Protein AF-A0A2Z6MAZ7-F1 (afdb_monomer_lite)

Organism: Trifolium subterraneum (NCBI:txid3900)

Secondary structure (DSSP, 8-state):
-HHHHHHHHHHHTT-S-HHHHHTSTTHHHHHHT--THHHHHHHHHHHHHHTTSS-B--HHHHHHHHHHHHHHHHHHHT---TTHHHHHHHHHHHHHHHB--TT-HHHHHHHHHHHHHHSTT-HHHHHHHHHHHHHHHHHHHHSSS--HHHHHHHHHHHHHHGGGS-STHHHHHHHHHHHHHHTTS-THHHHHHHHHH--

Foldseek 3Di:
DVVLLVVLLVVLVPDQALVVQVPPPCNVVSLVPDDD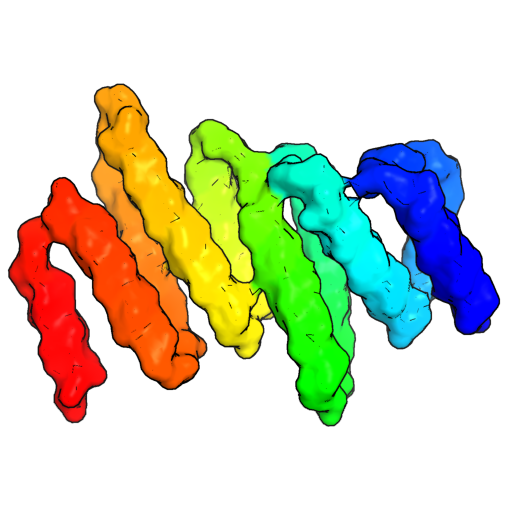PSNLSSLLSSLVSHLPNAADADPVSLVVNVVSLLVNLVSVVVPPDPPSVVSSLVSVLSSLLRYDNDPPLVVNLVVLVVCCVRVVVRLSNLLSSLVSLLVSLLVQCVDPDRDVVSNVVSLVSNVVSLVSHDDDVSVVSLVSSLVSCVVPDPNVVSVVVVVVVVD

pLDDT: mean 83.67, std 14.26, range [38.56, 98.19]

Radius of gyration: 19.22 Å; chains: 1; bounding box: 47×25×59 Å

InterPro domains:
  IPR029705 VPS35 endosomal protein sorting factor-like [PTHR13673] (1-179)

Sequence (199 aa):
MSSLQSLLVKLLSHFERLEDVFCLNHFPEILDVMHGKSQDVVFLHILNMATRSGPIRDTTSIQLLSEISQTLHDNMEFMNVKDDDSQVAHSVSRFVHMVDYGTEMERHLAFLVDCRATFGRFNELKETLVRSSNTLAIQSLKCAKKDLSFFKSCVTFSEVTIPSISGQRQFDLFLETAEESAVCIPLTELMLKVEQKTQ

Structure (mmCIF, N/CA/C/O backbone):
data_AF-A0A2Z6MAZ7-F1
#
_entry.id   AF-A0A2Z6MAZ7-F1
#
loop_
_atom_site.group_PDB
_atom_site.id
_atom_site.type_symbol
_atom_site.label_atom_id
_atom_site.label_alt_id
_atom_site.label_comp_id
_atom_site.label_asym_id
_atom_site.label_entity_id
_atom_site.label_seq_id
_atom_site.pdbx_PDB_ins_code
_atom_site.Cartn_x
_atom_site.Cartn_y
_atom_site.Cartn_z
_atom_site.occupancy
_atom_site.B_iso_or_equiv
_atom_site.auth_seq_id
_atom_site.auth_comp_id
_atom_site.auth_asym_id
_atom_site.auth_atom_id
_atom_site.pdbx_PDB_model_num
ATOM 1 N N . MET A 1 1 ? 20.114 -0.455 -22.572 1.00 58.50 1 MET A N 1
ATOM 2 C CA . MET A 1 1 ? 19.073 -0.401 -21.520 1.00 58.50 1 MET A CA 1
ATOM 3 C C . MET A 1 1 ? 19.007 0.946 -20.802 1.00 58.50 1 MET A C 1
ATOM 5 O O . MET A 1 1 ? 17.902 1.405 -20.558 1.00 58.50 1 MET A O 1
ATOM 9 N N . SER A 1 2 ? 20.128 1.633 -20.536 1.00 70.69 2 SER A N 1
ATOM 10 C CA . SER A 1 2 ? 20.120 2.984 -19.935 1.00 70.69 2 SER A CA 1
ATOM 11 C C . SER A 1 2 ? 19.320 4.023 -20.737 1.00 70.69 2 SER A C 1
ATOM 13 O O . SER A 1 2 ? 18.626 4.840 -20.147 1.00 70.69 2 SER A O 1
ATOM 15 N N . SER A 1 3 ? 19.334 3.958 -22.073 1.00 84.06 3 SER A N 1
ATOM 16 C CA . SER A 1 3 ? 18.557 4.864 -22.933 1.00 84.06 3 SER A CA 1
ATOM 17 C C . SER A 1 3 ? 17.036 4.703 -22.795 1.00 84.06 3 SER A C 1
ATOM 19 O O . SER A 1 3 ? 16.330 5.707 -22.766 1.00 84.06 3 SER A O 1
ATOM 21 N N . LEU A 1 4 ? 16.532 3.467 -22.674 1.00 88.62 4 LEU A N 1
ATOM 22 C CA . LEU A 1 4 ? 15.101 3.190 -22.489 1.00 88.62 4 LEU A CA 1
ATOM 23 C C . LEU A 1 4 ? 14.631 3.621 -21.097 1.00 88.62 4 LEU A C 1
ATOM 25 O O . LEU A 1 4 ? 13.618 4.300 -20.974 1.00 88.62 4 LEU A O 1
ATOM 29 N N . GLN A 1 5 ? 15.416 3.303 -20.065 1.00 92.44 5 GLN A N 1
ATOM 30 C CA . GLN A 1 5 ? 15.172 3.777 -18.704 1.00 92.44 5 GLN A CA 1
ATOM 31 C C . GLN A 1 5 ? 15.071 5.308 -18.661 1.00 92.44 5 GLN A C 1
ATOM 33 O O . GLN A 1 5 ? 14.095 5.843 -18.146 1.00 92.44 5 GLN A O 1
ATOM 38 N N . SER A 1 6 ? 16.047 6.027 -19.229 1.00 93.00 6 SER A N 1
ATOM 39 C CA . SER A 1 6 ? 16.020 7.494 -19.258 1.00 93.00 6 SER A CA 1
ATOM 40 C C . SER A 1 6 ? 14.821 8.046 -20.030 1.00 93.00 6 SER A C 1
ATOM 42 O O . SER A 1 6 ? 14.253 9.056 -19.617 1.00 93.00 6 SER A O 1
ATOM 44 N N . LEU A 1 7 ? 14.419 7.392 -21.126 1.00 92.19 7 LEU A N 1
ATOM 45 C CA . LEU A 1 7 ? 13.229 7.772 -21.886 1.00 92.19 7 LEU A CA 1
ATOM 46 C C . LEU A 1 7 ? 11.961 7.640 -21.034 1.00 92.19 7 LEU A C 1
ATOM 48 O O . LEU A 1 7 ? 11.176 8.581 -20.984 1.00 92.19 7 LEU A O 1
ATOM 52 N N . LEU A 1 8 ? 11.782 6.511 -20.347 1.00 92.12 8 LEU A N 1
ATOM 53 C CA . LEU A 1 8 ? 10.602 6.251 -19.519 1.00 92.12 8 LEU A CA 1
ATOM 54 C C . LEU A 1 8 ? 10.550 7.149 -18.291 1.00 92.12 8 LEU A C 1
ATOM 56 O O . LEU A 1 8 ? 9.504 7.710 -17.994 1.00 92.12 8 LEU A O 1
ATOM 60 N N . VAL A 1 9 ? 11.681 7.361 -17.619 1.00 92.88 9 VAL A N 1
ATOM 61 C CA . VAL A 1 9 ? 11.766 8.317 -16.507 1.00 92.88 9 VAL A CA 1
ATOM 62 C C . VAL A 1 9 ? 11.365 9.719 -16.970 1.00 92.88 9 VAL A C 1
ATOM 64 O O . VAL A 1 9 ? 10.588 10.398 -16.299 1.00 92.88 9 VAL A O 1
ATOM 67 N N . LYS A 1 10 ? 11.842 10.146 -18.145 1.00 93.31 10 LYS A N 1
ATOM 68 C CA . LYS A 1 10 ? 11.460 11.438 -18.717 1.00 93.31 10 LYS A CA 1
ATOM 69 C C . LYS A 1 10 ? 9.979 11.476 -19.088 1.00 93.31 10 LYS A C 1
ATOM 71 O O . LYS A 1 10 ? 9.319 12.465 -18.789 1.00 93.31 10 LYS A O 1
ATOM 76 N N . LEU A 1 11 ? 9.450 10.411 -19.685 1.00 91.50 11 LEU A N 1
ATOM 77 C CA . LEU A 1 11 ? 8.029 10.282 -19.999 1.00 91.50 11 LEU A CA 1
ATOM 78 C C . LEU A 1 11 ? 7.177 10.441 -18.733 1.00 91.50 11 LEU A C 1
ATOM 80 O O . LEU A 1 11 ? 6.332 11.325 -18.697 1.00 91.50 11 LEU A O 1
ATOM 84 N N . LEU A 1 12 ? 7.466 9.672 -17.678 1.00 91.69 12 LEU A N 1
ATOM 85 C CA . LEU A 1 12 ? 6.772 9.739 -16.386 1.00 91.69 12 LEU A CA 1
ATOM 86 C C . LEU A 1 12 ? 6.817 11.144 -15.773 1.00 91.69 12 LEU A C 1
ATOM 88 O O . LEU A 1 12 ? 5.833 11.592 -15.200 1.00 91.69 12 LEU A O 1
ATOM 92 N N . SER A 1 13 ? 7.926 11.874 -15.939 1.00 90.62 13 SER A N 1
ATOM 93 C CA . SER A 1 13 ? 8.051 13.249 -15.430 1.00 90.62 13 SER A CA 1
ATOM 94 C C . SER A 1 13 ? 7.138 14.274 -16.118 1.00 90.62 13 SER A C 1
ATOM 96 O O . SER A 1 13 ? 6.980 15.378 -15.603 1.00 90.62 13 SER A O 1
ATOM 98 N N . HIS A 1 14 ? 6.550 13.928 -17.268 1.00 90.62 14 HIS A N 1
ATOM 99 C CA . HIS A 1 14 ? 5.624 14.786 -18.010 1.00 90.62 14 HIS A CA 1
ATOM 100 C C . HIS A 1 14 ? 4.149 14.540 -17.678 1.00 90.62 14 HIS A C 1
ATOM 102 O O . HIS A 1 14 ? 3.309 15.332 -18.102 1.00 90.62 14 HIS A O 1
ATOM 108 N N . PHE A 1 15 ? 3.830 13.479 -16.936 1.00 89.75 15 PHE A N 1
ATOM 109 C CA . PHE A 1 15 ? 2.469 13.189 -16.501 1.00 89.75 15 PHE A CA 1
ATOM 110 C C . PHE A 1 15 ? 2.290 13.557 -15.029 1.00 89.75 15 PHE A C 1
ATOM 112 O O . PHE A 1 15 ? 3.203 13.412 -14.216 1.00 89.75 15 PHE A O 1
ATOM 119 N N . GLU A 1 16 ? 1.092 14.017 -14.677 1.00 85.88 16 GLU A N 1
ATOM 120 C CA . GLU A 1 16 ? 0.722 14.272 -13.280 1.00 85.88 16 GLU A CA 1
ATOM 121 C C . GLU A 1 16 ? 0.079 13.044 -12.639 1.00 85.88 16 GLU A C 1
ATOM 123 O O . GLU A 1 16 ? 0.253 12.784 -11.447 1.00 85.88 16 GLU A O 1
ATOM 128 N N . ARG A 1 17 ? -0.675 12.277 -13.428 1.00 84.56 17 ARG A N 1
ATOM 129 C CA . ARG A 1 17 ? -1.474 11.159 -12.945 1.00 84.56 17 ARG A CA 1
ATOM 130 C C . ARG A 1 17 ? -1.016 9.852 -13.548 1.00 84.56 17 ARG A C 1
ATOM 132 O O . ARG A 1 17 ? -0.741 9.755 -14.741 1.00 84.56 17 ARG A O 1
ATOM 139 N N . LEU A 1 18 ? -0.947 8.839 -12.694 1.00 85.50 18 LEU A N 1
ATOM 140 C CA . LEU A 1 18 ? -0.517 7.511 -13.096 1.00 85.50 18 LEU A CA 1
ATOM 141 C C . LEU A 1 18 ? -1.480 6.899 -14.129 1.00 85.50 18 LEU A C 1
ATOM 143 O O . LEU A 1 18 ? -1.036 6.208 -15.041 1.00 85.50 18 LEU A O 1
ATOM 147 N N . GLU A 1 19 ? -2.779 7.197 -14.030 1.00 85.69 19 GLU A N 1
ATOM 148 C CA . GLU A 1 19 ? -3.778 6.662 -14.960 1.00 85.69 19 GLU A CA 1
ATOM 149 C C . GLU A 1 19 ? -3.527 7.126 -16.405 1.00 85.69 19 GLU A C 1
ATOM 151 O O . GLU A 1 19 ? -3.652 6.329 -17.333 1.00 85.69 19 GLU A O 1
ATOM 156 N N . ASP A 1 20 ? -3.078 8.372 -16.596 1.00 88.25 20 ASP A N 1
ATOM 157 C CA . ASP A 1 20 ? -2.786 8.933 -17.922 1.00 88.25 20 ASP A CA 1
ATOM 158 C C . ASP A 1 20 ? -1.621 8.205 -18.611 1.00 88.25 20 ASP A C 1
ATOM 160 O O . ASP A 1 20 ? -1.610 8.040 -19.832 1.00 88.25 20 ASP A O 1
ATOM 164 N N . VAL A 1 21 ? -0.647 7.738 -17.825 1.00 87.94 21 VAL A N 1
ATOM 165 C CA . VAL A 1 21 ? 0.497 6.964 -18.325 1.00 87.94 21 VAL A CA 1
ATOM 166 C C . VAL A 1 21 ? 0.041 5.586 -18.794 1.00 87.94 21 VAL A C 1
ATOM 168 O O . VAL A 1 21 ? 0.475 5.125 -19.848 1.00 87.94 21 VAL A O 1
ATOM 171 N N . PHE A 1 22 ? -0.857 4.932 -18.055 1.00 81.56 22 PHE A N 1
ATOM 172 C CA . PHE A 1 22 ? -1.370 3.615 -18.441 1.00 81.56 22 PHE A CA 1
ATOM 173 C C . PHE A 1 22 ? -2.323 3.651 -19.632 1.00 81.56 22 PHE A C 1
ATOM 175 O O . PHE A 1 22 ? -2.483 2.638 -20.307 1.00 81.56 22 PHE A O 1
ATOM 182 N N . CYS A 1 23 ? -2.901 4.808 -19.953 1.00 86.56 23 CYS A N 1
ATOM 183 C CA . CYS A 1 23 ? -3.636 4.990 -21.202 1.00 86.56 23 CYS A CA 1
ATOM 184 C C . CYS A 1 23 ? -2.734 4.999 -22.451 1.00 86.56 23 CYS A C 1
ATOM 186 O O . CYS A 1 23 ? -3.246 4.998 -23.572 1.00 86.56 23 CYS A O 1
ATOM 188 N N . LEU A 1 24 ? -1.405 5.013 -22.302 1.00 87.81 24 LEU A N 1
ATOM 189 C CA . LEU A 1 24 ? -0.487 4.910 -23.432 1.00 87.81 24 LEU A CA 1
ATOM 190 C C . LEU A 1 24 ? -0.439 3.467 -23.953 1.00 87.81 2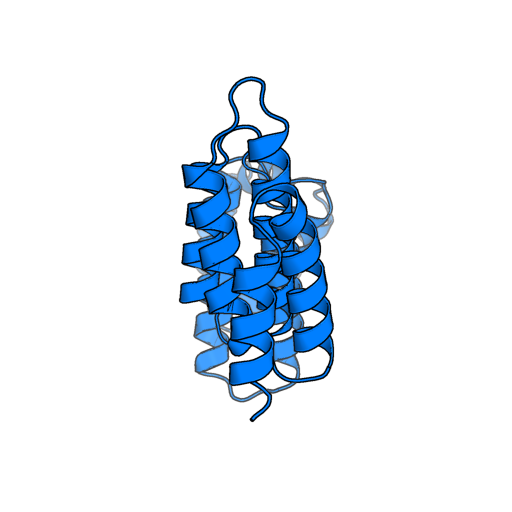4 LEU A C 1
ATOM 192 O O . LEU A 1 24 ? 0.031 2.568 -23.263 1.00 87.81 24 LEU A O 1
ATOM 196 N N . ASN A 1 25 ? -0.830 3.284 -25.218 1.00 86.00 25 ASN A N 1
ATOM 197 C CA . ASN A 1 25 ? -1.013 1.987 -25.896 1.00 86.00 25 ASN A CA 1
ATOM 198 C C . ASN A 1 25 ? 0.133 0.967 -25.788 1.00 86.00 25 ASN A C 1
ATOM 200 O O . ASN A 1 25 ? -0.091 -0.193 -26.100 1.00 86.00 25 ASN A O 1
ATOM 204 N N . HIS A 1 26 ? 1.357 1.403 -25.490 1.00 87.88 26 HIS A N 1
ATOM 205 C CA . HIS A 1 26 ? 2.541 0.540 -25.459 1.00 87.88 26 HIS A CA 1
ATOM 206 C C . HIS A 1 26 ? 3.289 0.595 -24.125 1.00 87.88 26 HIS A C 1
ATOM 208 O O . HIS A 1 26 ? 4.364 0.014 -23.999 1.00 87.88 26 HIS A O 1
ATOM 214 N N . PHE A 1 27 ? 2.802 1.370 -23.150 1.00 88.06 27 PHE A N 1
ATOM 215 C CA . PHE A 1 27 ? 3.526 1.554 -21.895 1.00 88.06 27 PHE A CA 1
ATOM 216 C C . PHE A 1 27 ? 3.618 0.259 -21.073 1.00 88.06 27 PHE A C 1
ATOM 218 O O . PHE A 1 27 ? 4.734 -0.058 -20.658 1.00 88.06 27 PHE A O 1
ATOM 225 N N . PRO A 1 28 ? 2.531 -0.519 -20.881 1.00 85.19 28 PRO A N 1
ATOM 226 C CA . PRO A 1 28 ? 2.610 -1.804 -20.187 1.00 85.19 28 PRO A CA 1
ATOM 227 C C . PRO A 1 28 ? 3.577 -2.781 -20.867 1.00 85.19 28 PRO A C 1
ATOM 229 O O . PRO A 1 28 ? 4.457 -3.330 -20.215 1.00 85.19 28 PRO A O 1
ATOM 232 N N . GLU A 1 29 ? 3.513 -2.908 -22.193 1.00 88.69 29 GLU A N 1
ATOM 233 C CA . GLU A 1 29 ? 4.377 -3.816 -22.954 1.00 88.69 29 GLU A CA 1
ATOM 234 C C . GLU A 1 29 ? 5.850 -3.399 -22.881 1.00 88.69 29 GLU A C 1
ATOM 236 O O . GLU A 1 29 ? 6.748 -4.242 -22.850 1.00 88.69 29 GLU A O 1
ATOM 241 N N . ILE A 1 30 ? 6.121 -2.090 -22.849 1.00 87.81 30 ILE A N 1
ATOM 242 C CA . ILE A 1 30 ? 7.475 -1.573 -22.645 1.00 87.81 30 ILE A CA 1
ATOM 243 C C . ILE A 1 30 ? 7.954 -1.860 -21.217 1.00 87.81 30 ILE A C 1
ATOM 245 O O . ILE A 1 30 ? 9.134 -2.156 -21.026 1.00 87.81 30 ILE A O 1
ATOM 249 N N . LEU A 1 31 ? 7.072 -1.769 -20.221 1.00 87.56 31 LEU A N 1
ATOM 250 C CA . LEU A 1 31 ? 7.400 -2.066 -18.831 1.00 87.56 31 LEU A CA 1
ATOM 251 C C . LEU A 1 31 ? 7.744 -3.553 -18.644 1.00 87.56 31 LEU A C 1
ATOM 253 O O . LEU A 1 31 ? 8.726 -3.861 -17.969 1.00 87.56 31 LEU A O 1
ATOM 257 N N . ASP A 1 32 ? 7.012 -4.444 -19.317 1.00 86.94 32 ASP A N 1
ATOM 258 C CA . ASP A 1 32 ? 7.193 -5.901 -19.263 1.00 86.94 32 ASP A CA 1
ATOM 259 C C . ASP A 1 32 ? 8.536 -6.377 -19.837 1.00 86.94 32 ASP A C 1
ATOM 261 O O . ASP A 1 32 ? 9.079 -7.396 -19.409 1.00 86.94 32 ASP A O 1
ATOM 265 N N . VAL A 1 33 ? 9.111 -5.650 -20.803 1.00 89.94 33 VAL A N 1
ATOM 266 C CA . VAL A 1 33 ? 10.429 -6.000 -21.370 1.00 89.94 33 VAL A CA 1
ATOM 267 C C . VAL A 1 33 ? 11.604 -5.486 -20.530 1.00 89.94 33 VAL A C 1
ATOM 269 O O . VAL A 1 33 ? 12.759 -5.866 -20.772 1.00 89.94 33 VAL A O 1
ATOM 272 N N . MET A 1 34 ? 11.349 -4.615 -19.548 1.00 88.88 34 MET A N 1
ATOM 273 C CA . MET A 1 34 ? 12.384 -4.137 -18.635 1.00 88.88 34 MET A CA 1
ATOM 274 C C . MET A 1 34 ? 12.729 -5.191 -17.587 1.00 88.88 34 MET A C 1
ATOM 276 O O . MET A 1 34 ? 11.884 -5.948 -17.133 1.00 88.88 34 MET A O 1
ATOM 280 N N . HIS A 1 35 ? 13.995 -5.218 -17.177 1.00 89.00 35 HIS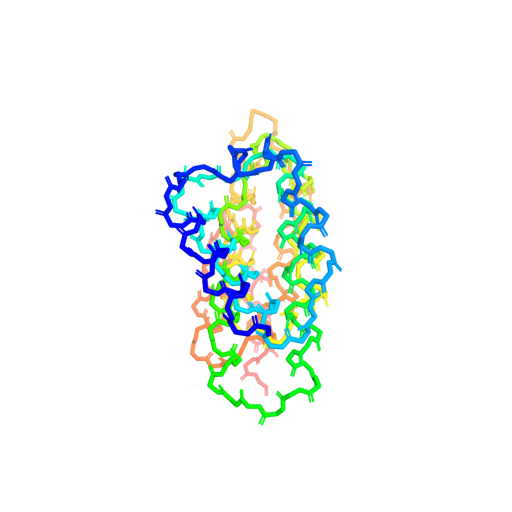 A N 1
ATOM 281 C CA . HIS A 1 35 ? 14.469 -6.117 -16.129 1.00 89.00 35 HIS A CA 1
ATOM 282 C C . HIS A 1 35 ? 15.662 -5.525 -15.372 1.00 89.00 35 HIS A C 1
ATOM 284 O O . HIS A 1 35 ? 16.364 -4.619 -15.854 1.00 89.00 35 HIS A O 1
ATOM 290 N N . GLY A 1 36 ? 15.895 -6.065 -14.174 1.00 88.38 36 GLY A N 1
ATOM 291 C CA . GLY A 1 36 ? 16.990 -5.692 -13.280 1.00 88.38 36 GLY A CA 1
ATOM 292 C C . GLY A 1 36 ? 16.966 -4.213 -12.890 1.00 88.38 36 GLY A C 1
ATOM 293 O O . GLY A 1 36 ? 15.930 -3.558 -12.936 1.00 88.38 36 GLY A O 1
ATOM 294 N N . LYS A 1 37 ? 18.146 -3.644 -12.607 1.00 87.19 37 LYS A N 1
ATOM 295 C CA . LYS A 1 37 ? 18.277 -2.273 -12.074 1.00 87.19 37 LYS A CA 1
ATOM 296 C C . LYS A 1 37 ? 17.562 -1.193 -12.889 1.00 87.19 37 LYS A C 1
ATOM 298 O O . LYS A 1 37 ? 17.126 -0.188 -12.341 1.00 87.19 37 LYS A O 1
ATOM 303 N N . SER A 1 38 ? 17.463 -1.368 -14.209 1.00 89.75 38 SER A N 1
ATOM 304 C CA . SER A 1 38 ? 16.773 -0.392 -15.058 1.00 89.75 38 SER A CA 1
ATOM 305 C C . SER A 1 38 ? 15.265 -0.356 -14.814 1.00 89.75 38 SER A C 1
ATOM 307 O O . SER A 1 38 ? 14.673 0.721 -14.856 1.00 89.75 38 SER A O 1
ATOM 309 N N . GLN A 1 39 ? 14.668 -1.514 -14.527 1.00 92.38 39 GLN A N 1
ATOM 310 C CA . GLN A 1 39 ? 13.267 -1.647 -14.149 1.00 92.38 39 GLN A CA 1
ATOM 311 C C . GLN A 1 39 ? 13.039 -1.066 -12.756 1.00 92.38 39 GLN A C 1
ATOM 313 O O . GLN A 1 39 ? 12.137 -0.251 -12.598 1.00 92.38 39 GLN A O 1
ATOM 318 N N . ASP A 1 40 ? 13.912 -1.384 -11.793 1.00 91.81 40 ASP A N 1
ATOM 319 C CA . ASP A 1 40 ? 13.807 -0.886 -10.414 1.00 91.81 40 ASP A CA 1
ATOM 320 C C . ASP A 1 40 ? 13.747 0.648 -10.365 1.00 91.81 40 ASP A C 1
ATOM 322 O O . ASP A 1 40 ? 12.913 1.235 -9.676 1.00 91.81 40 ASP A O 1
ATOM 326 N N . VAL A 1 41 ? 14.576 1.325 -11.170 1.00 91.88 41 VAL A N 1
ATOM 327 C CA . VAL A 1 41 ? 14.559 2.794 -11.257 1.00 91.88 41 VAL A CA 1
ATOM 328 C C . VAL A 1 41 ? 13.233 3.320 -11.814 1.00 91.88 41 VAL A C 1
ATOM 330 O O . VAL A 1 41 ? 12.728 4.333 -11.324 1.00 91.88 41 VAL A O 1
ATOM 333 N N . VAL A 1 42 ? 12.662 2.667 -12.829 1.00 93.94 42 VAL A N 1
ATOM 334 C CA . VAL A 1 42 ? 11.365 3.064 -13.404 1.00 93.94 42 VAL A CA 1
ATOM 335 C C . VAL A 1 42 ? 10.232 2.796 -12.413 1.00 93.94 42 VAL A C 1
ATOM 337 O O . VAL A 1 42 ? 9.394 3.668 -12.201 1.00 93.94 42 VAL A O 1
ATOM 340 N N . PHE A 1 43 ? 10.246 1.652 -11.735 1.00 94.88 43 PHE A N 1
ATOM 341 C CA . PHE A 1 43 ? 9.297 1.276 -10.686 1.00 94.88 43 PHE A CA 1
ATOM 342 C C . PHE A 1 43 ? 9.295 2.260 -9.515 1.00 94.88 43 PHE A C 1
ATOM 344 O O . PHE A 1 43 ? 8.236 2.724 -9.091 1.00 94.88 43 PHE A O 1
ATOM 351 N N . LEU A 1 44 ? 10.476 2.672 -9.054 1.00 93.69 44 LEU A N 1
ATOM 352 C CA . LEU A 1 44 ? 10.605 3.728 -8.052 1.00 93.69 44 LEU A CA 1
ATOM 353 C C . LEU A 1 44 ? 10.026 5.061 -8.541 1.00 93.69 44 LEU A C 1
ATOM 355 O O . LEU A 1 44 ? 9.393 5.774 -7.762 1.00 93.69 44 LEU A O 1
ATOM 359 N N . HIS A 1 45 ? 10.200 5.415 -9.818 1.00 93.44 45 HIS A N 1
ATOM 360 C CA . HIS A 1 45 ? 9.576 6.620 -10.376 1.00 93.44 45 HIS A CA 1
ATOM 361 C C . HIS A 1 45 ? 8.051 6.507 -10.430 1.00 93.44 45 HIS A C 1
ATOM 363 O O . HIS A 1 45 ? 7.378 7.479 -10.095 1.00 93.44 45 HIS A O 1
ATOM 369 N N . ILE A 1 46 ? 7.509 5.338 -10.779 1.00 94.50 46 ILE A N 1
ATOM 370 C CA . ILE A 1 46 ? 6.064 5.073 -10.782 1.00 94.50 46 ILE A CA 1
ATOM 371 C C . ILE A 1 46 ? 5.480 5.224 -9.367 1.00 94.50 46 ILE A C 1
ATOM 373 O O . ILE A 1 46 ? 4.518 5.970 -9.190 1.00 94.50 46 ILE A O 1
ATOM 377 N N . LEU A 1 47 ? 6.089 4.610 -8.343 1.00 94.06 47 LEU A N 1
ATOM 378 C CA . LEU A 1 47 ? 5.651 4.756 -6.943 1.00 94.06 47 LEU A CA 1
ATOM 379 C C . LEU A 1 47 ? 5.698 6.216 -6.472 1.00 94.06 47 LEU A C 1
ATOM 381 O O . LEU A 1 47 ? 4.753 6.727 -5.862 1.00 94.06 47 LEU A O 1
ATOM 385 N N . ASN A 1 48 ? 6.790 6.917 -6.780 1.00 92.00 48 ASN A N 1
ATOM 386 C CA . ASN A 1 48 ? 6.945 8.323 -6.418 1.00 92.00 48 ASN A CA 1
ATOM 387 C C . ASN A 1 48 ? 5.951 9.231 -7.145 1.00 92.00 48 ASN A C 1
ATOM 389 O O . ASN A 1 48 ? 5.519 10.230 -6.578 1.00 92.00 48 ASN A O 1
ATOM 393 N N . MET A 1 49 ? 5.592 8.911 -8.385 1.00 92.12 49 MET A N 1
ATOM 394 C CA . MET A 1 49 ? 4.571 9.626 -9.143 1.00 92.12 49 MET A CA 1
ATOM 395 C C . MET A 1 49 ? 3.182 9.395 -8.538 1.00 92.12 49 MET A C 1
ATOM 397 O O . MET A 1 49 ? 2.482 10.358 -8.232 1.00 92.12 49 MET A O 1
ATOM 401 N N . ALA A 1 50 ? 2.816 8.137 -8.284 1.00 91.75 50 ALA A N 1
ATOM 402 C CA . ALA A 1 50 ? 1.513 7.762 -7.735 1.00 91.75 50 ALA A CA 1
ATOM 403 C C . ALA A 1 50 ? 1.213 8.439 -6.389 1.00 91.75 50 ALA A C 1
ATOM 405 O O . ALA A 1 50 ? 0.087 8.835 -6.109 1.00 91.75 50 ALA A O 1
ATOM 406 N N . THR A 1 51 ? 2.244 8.618 -5.564 1.00 91.81 51 THR A N 1
ATOM 407 C CA . THR A 1 51 ? 2.132 9.179 -4.210 1.00 91.81 51 THR A CA 1
ATOM 408 C C . THR A 1 51 ? 2.245 10.709 -4.145 1.00 91.81 51 THR A C 1
ATOM 410 O O . THR A 1 51 ? 2.313 11.281 -3.050 1.00 91.81 51 THR A O 1
ATOM 413 N N . ARG A 1 52 ? 2.295 11.402 -5.292 1.00 88.06 52 ARG A N 1
ATOM 414 C CA . ARG A 1 52 ? 2.275 12.877 -5.371 1.00 88.06 52 ARG A CA 1
ATOM 415 C C . ARG A 1 52 ? 0.874 13.451 -5.551 1.00 88.06 52 ARG A C 1
ATOM 417 O O . ARG A 1 52 ? 0.647 14.585 -5.142 1.00 88.06 52 ARG A O 1
ATOM 424 N N . SER A 1 53 ? -0.050 12.680 -6.114 1.00 80.00 53 SER A N 1
ATOM 425 C CA . SER A 1 53 ? -1.313 13.202 -6.660 1.00 80.00 53 SER A CA 1
ATOM 426 C C . SER A 1 53 ? -2.514 13.041 -5.717 1.00 80.00 53 SER A C 1
ATOM 428 O O . SER A 1 53 ? -3.660 13.174 -6.137 1.00 80.00 53 SER A O 1
ATOM 430 N N . GLY A 1 54 ? -2.253 12.800 -4.428 1.00 86.38 54 GLY A N 1
ATOM 431 C CA . GLY A 1 54 ? -3.270 12.606 -3.391 1.00 86.38 54 GLY A CA 1
ATOM 432 C C . GLY A 1 54 ? -3.511 11.132 -3.039 1.00 86.38 54 GLY A C 1
ATOM 433 O O . GLY A 1 54 ? -2.727 10.272 -3.445 1.00 86.38 54 GLY A O 1
ATOM 434 N N . PRO A 1 55 ? -4.543 10.837 -2.225 1.00 92.06 55 PRO A N 1
ATOM 435 C CA . PRO A 1 55 ? -4.854 9.476 -1.798 1.00 92.06 55 PRO A CA 1
ATOM 436 C C . PRO A 1 55 ? -5.162 8.551 -2.977 1.00 92.06 55 PRO A C 1
ATOM 438 O O . PRO A 1 55 ? -5.887 8.921 -3.902 1.00 92.06 55 PRO A O 1
ATOM 441 N N . ILE A 1 56 ? -4.653 7.326 -2.911 1.00 93.62 56 ILE A N 1
ATOM 442 C CA . ILE A 1 56 ? -4.809 6.304 -3.942 1.00 93.62 56 ILE A CA 1
ATOM 443 C C . ILE A 1 56 ? -6.005 5.436 -3.557 1.00 93.62 56 ILE A C 1
ATOM 445 O O . ILE A 1 56 ? -5.952 4.681 -2.587 1.00 93.62 56 ILE A O 1
ATOM 449 N N . ARG A 1 57 ? -7.094 5.567 -4.318 1.00 92.88 57 ARG A N 1
ATOM 450 C CA . ARG A 1 57 ? -8.366 4.867 -4.056 1.00 92.88 57 ARG A CA 1
ATOM 451 C C . ARG A 1 57 ? -8.738 3.846 -5.125 1.00 92.88 57 ARG A C 1
ATOM 453 O O . ARG A 1 57 ? -9.554 2.959 -4.886 1.00 92.88 57 ARG A O 1
ATOM 460 N N . ASP A 1 58 ? -8.171 3.992 -6.318 1.00 89.88 58 ASP A N 1
ATOM 461 C CA . ASP A 1 58 ? -8.441 3.099 -7.435 1.00 89.88 58 ASP A CA 1
ATOM 462 C C . ASP A 1 58 ? -7.839 1.710 -7.171 1.00 89.88 58 ASP A C 1
ATOM 464 O O . ASP A 1 58 ? -6.644 1.570 -6.919 1.00 89.88 58 ASP A O 1
ATOM 468 N N . THR A 1 59 ? -8.678 0.672 -7.227 1.00 90.69 59 THR A N 1
ATOM 469 C CA . THR A 1 59 ? -8.267 -0.708 -6.919 1.00 90.69 59 THR A CA 1
ATOM 470 C C . THR A 1 59 ? -7.181 -1.206 -7.871 1.00 90.69 59 THR A C 1
ATOM 472 O O . THR A 1 59 ? -6.256 -1.881 -7.423 1.00 90.69 59 THR A O 1
ATOM 475 N N . THR A 1 60 ? -7.272 -0.862 -9.156 1.00 89.94 60 THR A N 1
ATOM 476 C CA . THR A 1 60 ? -6.306 -1.292 -10.177 1.00 89.94 60 THR A CA 1
ATOM 477 C C . THR A 1 60 ? -4.930 -0.701 -9.890 1.00 89.94 60 THR A C 1
ATOM 479 O O . THR A 1 60 ? -3.926 -1.409 -9.892 1.00 89.94 60 THR A O 1
ATOM 482 N N . SER A 1 61 ? -4.896 0.588 -9.554 1.00 91.56 61 SER A N 1
ATOM 483 C CA . SER A 1 61 ? -3.683 1.304 -9.169 1.00 91.56 61 SER A CA 1
ATOM 484 C C . SER A 1 61 ? -3.075 0.725 -7.894 1.00 91.56 61 SER A C 1
ATOM 486 O O . SER A 1 61 ? -1.871 0.495 -7.850 1.00 91.56 61 SER A O 1
ATOM 488 N N . ILE A 1 62 ? -3.886 0.437 -6.868 1.00 95.12 62 ILE A N 1
ATOM 489 C CA . ILE A 1 62 ? -3.398 -0.175 -5.621 1.00 95.12 62 ILE A CA 1
ATOM 490 C C . ILE A 1 62 ? -2.784 -1.551 -5.894 1.00 95.12 62 ILE A C 1
ATOM 492 O O . ILE A 1 62 ? -1.691 -1.833 -5.402 1.00 95.12 62 ILE A O 1
ATOM 496 N N . GLN A 1 63 ? -3.456 -2.396 -6.680 1.00 94.38 63 GLN A N 1
ATOM 497 C CA . GLN A 1 63 ? -2.952 -3.725 -7.024 1.00 94.38 63 GLN A CA 1
ATOM 498 C C . GLN A 1 63 ? -1.609 -3.638 -7.758 1.00 94.38 63 GLN A C 1
ATOM 500 O O . GLN A 1 63 ? -0.631 -4.237 -7.318 1.00 94.38 63 GLN A O 1
ATOM 505 N N . LEU A 1 64 ? -1.529 -2.825 -8.809 1.00 92.44 64 LEU A N 1
ATOM 506 C CA . LEU A 1 64 ? -0.305 -2.676 -9.587 1.00 92.44 64 LEU A CA 1
ATOM 507 C C . LEU A 1 64 ? 0.856 -2.112 -8.760 1.00 92.44 64 LEU A C 1
ATOM 509 O O . LEU A 1 64 ? 1.981 -2.596 -8.841 1.00 92.44 64 LEU A O 1
ATOM 513 N N . LEU A 1 65 ? 0.602 -1.095 -7.935 1.00 95.50 65 LEU A N 1
ATOM 514 C CA . LEU A 1 65 ? 1.632 -0.529 -7.062 1.00 95.50 65 LEU A CA 1
ATOM 515 C C . LEU A 1 65 ? 2.079 -1.527 -5.986 1.00 95.50 65 LEU A C 1
ATOM 517 O O . LEU A 1 65 ? 3.232 -1.468 -5.555 1.00 95.50 65 LEU A O 1
ATOM 521 N N . SER A 1 66 ? 1.210 -2.461 -5.592 1.00 96.50 66 SER A N 1
ATOM 522 C CA . SER A 1 66 ? 1.563 -3.560 -4.689 1.00 96.50 66 SER A CA 1
ATOM 523 C C . SER A 1 66 ? 2.476 -4.574 -5.385 1.00 96.50 66 SER A C 1
ATOM 525 O O . SER A 1 66 ? 3.510 -4.925 -4.823 1.00 96.50 66 SER A O 1
ATOM 527 N N . GLU A 1 67 ? 2.168 -4.964 -6.626 1.00 95.00 67 GLU A N 1
ATOM 528 C CA . GLU A 1 67 ? 3.009 -5.845 -7.458 1.00 95.00 67 GLU A CA 1
ATOM 529 C C . GLU A 1 67 ? 4.392 -5.221 -7.735 1.00 95.00 67 GLU A C 1
ATOM 531 O O . GLU A 1 67 ? 5.431 -5.874 -7.592 1.00 95.00 67 GLU A O 1
ATOM 536 N N . ILE A 1 68 ? 4.425 -3.920 -8.047 1.00 95.00 68 ILE A N 1
ATOM 537 C CA . ILE A 1 68 ? 5.663 -3.145 -8.210 1.00 95.00 68 ILE A CA 1
ATOM 538 C C . ILE A 1 68 ? 6.466 -3.120 -6.903 1.00 95.00 68 ILE A C 1
ATOM 540 O O . ILE A 1 68 ? 7.671 -3.379 -6.909 1.00 95.00 68 ILE A O 1
ATOM 544 N N . SER A 1 69 ? 5.810 -2.821 -5.777 1.00 95.88 69 SER A N 1
ATOM 545 C CA . SER A 1 69 ? 6.458 -2.766 -4.459 1.00 95.88 69 SER A CA 1
ATOM 546 C C . SER A 1 69 ? 7.031 -4.123 -4.055 1.00 95.88 69 SER A C 1
ATOM 548 O O . SER A 1 69 ? 8.133 -4.179 -3.513 1.00 95.88 69 SER A O 1
ATOM 550 N N . GLN A 1 70 ? 6.314 -5.211 -4.347 1.00 95.06 70 GLN A N 1
ATOM 551 C CA . GLN A 1 70 ? 6.781 -6.574 -4.115 1.00 95.06 70 GLN A CA 1
ATOM 552 C C . GLN A 1 70 ? 8.005 -6.895 -4.971 1.00 95.06 70 GLN A C 1
ATOM 554 O O . GLN A 1 70 ? 9.012 -7.343 -4.436 1.00 95.06 70 GLN A O 1
ATOM 559 N N . THR A 1 71 ? 7.977 -6.567 -6.263 1.00 93.50 71 THR A N 1
ATOM 560 C CA . THR A 1 71 ? 9.129 -6.798 -7.149 1.00 93.50 71 THR A CA 1
ATOM 561 C C . THR A 1 71 ? 10.374 -6.046 -6.668 1.00 93.50 71 THR A C 1
ATOM 563 O O . THR A 1 71 ? 11.458 -6.622 -6.596 1.00 93.50 71 THR A O 1
ATOM 566 N N . LEU A 1 72 ? 10.225 -4.775 -6.274 1.00 92.25 72 LEU A N 1
ATOM 567 C CA . LEU A 1 72 ? 11.320 -3.985 -5.698 1.00 92.25 72 LEU A CA 1
ATOM 568 C C . LEU A 1 72 ? 11.855 -4.608 -4.402 1.00 92.25 72 LEU A C 1
ATOM 570 O O . LEU A 1 72 ? 13.066 -4.707 -4.207 1.00 92.25 72 LEU A O 1
ATOM 574 N N . HIS A 1 73 ? 10.955 -5.033 -3.516 1.00 91.00 73 HIS A N 1
ATOM 575 C CA . HIS A 1 73 ? 11.307 -5.673 -2.255 1.00 91.00 73 HIS A CA 1
ATOM 576 C C . HIS A 1 73 ? 12.066 -6.987 -2.468 1.00 91.00 73 HIS A C 1
ATOM 578 O O . HIS A 1 73 ? 13.084 -7.217 -1.808 1.00 91.00 73 HIS A O 1
ATOM 584 N N . ASP A 1 74 ? 11.611 -7.827 -3.390 1.00 89.75 74 ASP A N 1
ATOM 585 C CA . ASP A 1 74 ? 12.233 -9.114 -3.685 1.00 89.75 74 ASP A CA 1
ATOM 586 C C . ASP A 1 74 ? 13.617 -8.897 -4.305 1.00 89.75 74 ASP A C 1
ATOM 588 O O . ASP A 1 74 ? 14.591 -9.492 -3.849 1.00 89.75 74 ASP A O 1
ATOM 592 N N . ASN A 1 75 ? 13.754 -7.947 -5.238 1.00 86.69 75 ASN A N 1
ATOM 593 C CA . ASN A 1 75 ? 15.041 -7.588 -5.841 1.00 86.69 75 ASN A CA 1
ATOM 594 C C . ASN A 1 75 ? 16.072 -7.109 -4.805 1.00 86.69 75 ASN A C 1
ATOM 596 O O . ASN A 1 75 ? 17.252 -7.443 -4.923 1.00 86.69 75 ASN A O 1
ATOM 600 N N . MET A 1 76 ? 15.649 -6.384 -3.764 1.00 79.50 76 MET A N 1
ATOM 601 C CA . MET A 1 76 ? 16.529 -6.014 -2.648 1.00 79.50 76 MET A CA 1
ATOM 602 C C . MET A 1 76 ? 16.969 -7.206 -1.800 1.00 79.50 76 MET A C 1
ATOM 604 O O . MET A 1 76 ? 18.092 -7.214 -1.311 1.00 79.50 76 MET A O 1
ATOM 608 N N . GLU A 1 77 ? 16.122 -8.225 -1.615 1.00 66.19 77 GLU A N 1
ATOM 609 C CA . GLU A 1 77 ? 16.498 -9.407 -0.823 1.00 66.19 77 GLU A CA 1
ATOM 610 C C . GLU A 1 77 ? 17.745 -10.093 -1.391 1.00 66.19 77 GLU A C 1
ATOM 612 O O . GLU A 1 77 ? 18.569 -10.639 -0.657 1.00 66.19 77 GLU A O 1
ATOM 617 N N . PHE A 1 78 ? 17.913 -10.000 -2.711 1.00 62.62 78 PHE A N 1
ATOM 618 C CA . PHE A 1 78 ? 19.059 -10.534 -3.432 1.00 62.62 78 PHE A CA 1
ATOM 619 C C . PHE A 1 78 ? 20.270 -9.581 -3.468 1.00 62.62 78 PHE A C 1
ATOM 621 O O . PHE A 1 78 ? 21.366 -10.018 -3.829 1.00 62.62 78 PHE A O 1
ATOM 628 N N . MET A 1 79 ? 20.116 -8.302 -3.101 1.00 58.19 79 MET A N 1
ATOM 629 C CA . MET A 1 79 ? 21.135 -7.254 -3.247 1.00 58.19 79 MET A CA 1
ATOM 630 C C . MET A 1 79 ? 21.513 -6.655 -1.886 1.00 58.19 79 MET A C 1
ATOM 632 O O . MET A 1 79 ? 20.804 -5.837 -1.324 1.00 58.19 79 MET A O 1
ATOM 636 N N . ASN A 1 80 ? 22.687 -7.007 -1.360 1.00 55.56 80 ASN A N 1
ATOM 637 C CA . ASN A 1 80 ? 23.170 -6.543 -0.051 1.00 55.56 80 ASN A CA 1
ATOM 638 C C . ASN A 1 80 ? 23.737 -5.098 -0.090 1.00 55.56 80 ASN A C 1
ATOM 640 O O . ASN A 1 80 ? 24.908 -4.882 0.238 1.00 55.56 80 ASN A O 1
ATOM 644 N N . VAL A 1 81 ? 22.955 -4.112 -0.549 1.00 56.88 81 VAL A N 1
ATOM 645 C CA . VAL A 1 81 ? 23.363 -2.696 -0.653 1.00 56.88 81 VAL A CA 1
ATOM 646 C C . VAL A 1 81 ? 22.494 -1.824 0.256 1.00 56.88 81 VAL A C 1
ATOM 648 O O . VAL A 1 81 ? 21.396 -1.422 -0.099 1.00 56.88 81 VAL A O 1
ATOM 651 N N . LYS A 1 82 ? 23.049 -1.455 1.415 1.00 58.78 82 LYS A N 1
ATOM 652 C CA . LYS A 1 82 ? 22.341 -0.747 2.500 1.00 58.78 82 LYS A CA 1
ATOM 653 C C . LYS A 1 82 ? 21.707 0.607 2.134 1.00 58.78 82 LYS A C 1
ATOM 655 O O . LYS A 1 82 ? 20.849 1.068 2.879 1.00 58.78 82 LYS A O 1
ATOM 660 N N . ASP A 1 83 ? 22.168 1.278 1.076 1.00 56.88 83 ASP A N 1
ATOM 661 C CA . ASP A 1 83 ? 21.685 2.621 0.704 1.00 56.88 83 ASP A CA 1
ATOM 662 C C . ASP A 1 83 ? 20.398 2.553 -0.138 1.00 56.88 83 ASP A C 1
ATOM 664 O O . ASP A 1 83 ? 19.410 3.218 0.184 1.00 56.88 83 ASP A O 1
ATOM 668 N N . ASP A 1 84 ? 20.367 1.652 -1.1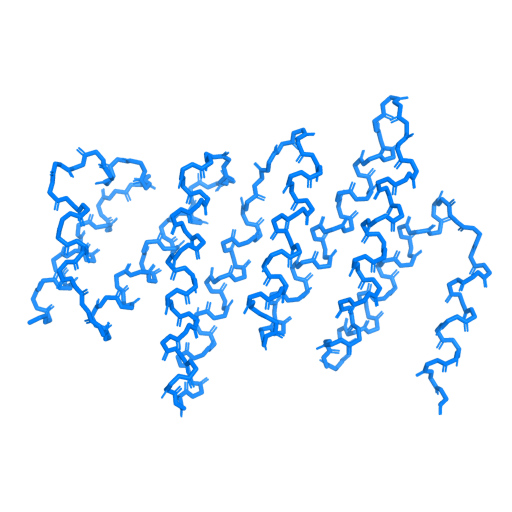31 1.00 58.31 84 ASP A N 1
ATOM 669 C CA . ASP A 1 84 ? 19.188 1.370 -1.966 1.00 58.31 84 ASP A CA 1
ATOM 670 C C . ASP A 1 84 ? 18.011 0.865 -1.109 1.00 58.31 84 ASP A C 1
ATOM 672 O O . ASP A 1 84 ? 16.849 1.197 -1.370 1.00 58.31 84 ASP A O 1
ATOM 676 N N . ASP A 1 85 ? 18.319 0.153 -0.016 1.00 70.12 85 ASP A N 1
ATOM 677 C CA . ASP A 1 85 ? 17.313 -0.365 0.907 1.00 70.12 85 ASP A CA 1
ATOM 678 C C . ASP A 1 85 ? 16.452 0.734 1.537 1.00 70.12 85 ASP A C 1
ATOM 680 O O . ASP A 1 85 ? 15.249 0.557 1.744 1.00 70.12 85 ASP A O 1
ATOM 684 N N . SER A 1 86 ? 17.063 1.886 1.827 1.00 80.12 86 SER A N 1
ATOM 685 C CA . SER A 1 86 ? 16.384 3.004 2.479 1.00 80.12 86 SER A CA 1
ATOM 686 C C . SER A 1 86 ? 15.390 3.698 1.545 1.00 80.12 86 SER A C 1
ATOM 688 O O . SER A 1 86 ? 14.289 4.059 1.965 1.00 80.12 86 SER A O 1
ATOM 690 N N . GLN A 1 87 ? 15.732 3.830 0.260 1.00 87.31 87 GLN A N 1
ATOM 691 C CA . GLN A 1 87 ? 14.891 4.509 -0.723 1.00 87.31 87 GLN A CA 1
ATOM 692 C C . GLN A 1 87 ? 13.646 3.692 -1.071 1.00 87.31 87 GLN A C 1
ATOM 694 O O . GLN A 1 87 ? 12.546 4.251 -1.160 1.00 87.31 87 GLN A O 1
ATOM 699 N N . VAL A 1 88 ? 13.801 2.379 -1.266 1.00 90.25 88 VAL A N 1
ATOM 700 C CA . VAL A 1 88 ? 12.662 1.492 -1.528 1.00 90.25 88 VAL A CA 1
ATOM 701 C C . VAL A 1 88 ? 11.770 1.419 -0.295 1.00 90.25 88 VAL A C 1
ATOM 703 O O . VAL A 1 88 ? 10.565 1.629 -0.425 1.00 90.25 88 VAL A O 1
ATOM 706 N N . ALA A 1 89 ? 12.340 1.217 0.900 1.00 90.88 89 ALA A N 1
ATOM 707 C CA . ALA A 1 89 ? 11.572 1.189 2.144 1.00 90.88 89 ALA A CA 1
ATOM 708 C C . ALA A 1 89 ? 10.738 2.464 2.327 1.00 90.88 89 ALA A C 1
ATOM 710 O O . ALA A 1 89 ? 9.545 2.380 2.627 1.00 90.88 89 ALA A O 1
ATOM 711 N N . HIS A 1 90 ? 11.331 3.634 2.077 1.00 92.19 90 HIS A N 1
ATOM 712 C CA . HIS A 1 90 ? 10.634 4.913 2.152 1.00 92.19 90 HIS A CA 1
ATOM 713 C C . HIS A 1 90 ? 9.521 5.033 1.098 1.00 92.19 90 HIS A C 1
ATOM 715 O O . HIS A 1 90 ? 8.393 5.411 1.419 1.00 92.19 90 HIS A O 1
ATOM 721 N N . SER A 1 91 ? 9.801 4.665 -0.157 1.00 93.56 91 SER A N 1
ATOM 722 C CA . SER A 1 91 ? 8.828 4.754 -1.258 1.00 93.56 91 SER A CA 1
ATOM 723 C C . SER A 1 91 ? 7.631 3.820 -1.044 1.00 93.56 91 SER A C 1
ATOM 725 O O . SER A 1 91 ? 6.488 4.233 -1.239 1.00 93.56 91 SER A O 1
ATOM 727 N N . VAL A 1 92 ? 7.878 2.591 -0.577 1.00 95.50 92 VAL A N 1
ATOM 728 C CA . VAL A 1 92 ? 6.833 1.619 -0.217 1.00 95.50 92 VAL A CA 1
ATOM 729 C C . VAL A 1 92 ? 6.039 2.107 0.996 1.00 95.50 92 VAL A C 1
ATOM 731 O O . VAL A 1 92 ? 4.810 2.089 0.967 1.00 95.50 92 VAL A O 1
ATOM 734 N N . SER A 1 93 ? 6.708 2.623 2.034 1.00 94.94 93 SER A N 1
ATOM 735 C CA . SER A 1 93 ? 6.039 3.198 3.213 1.00 94.94 93 SER A CA 1
ATOM 736 C C . SER A 1 93 ? 5.115 4.350 2.833 1.00 94.94 93 SER A C 1
ATOM 738 O O . SER A 1 93 ? 3.98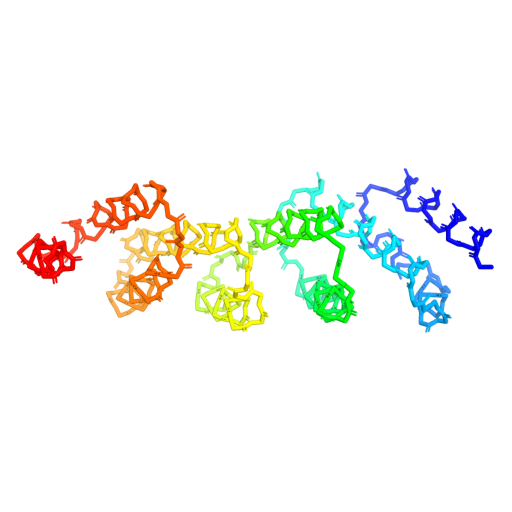0 4.421 3.305 1.00 94.94 93 SER A O 1
ATOM 740 N N . ARG A 1 94 ? 5.572 5.225 1.932 1.00 95.19 94 ARG A N 1
ATOM 741 C CA . ARG A 1 94 ? 4.771 6.324 1.398 1.00 95.19 94 ARG A CA 1
ATOM 742 C C . ARG A 1 94 ? 3.594 5.819 0.567 1.00 95.19 94 ARG A C 1
ATOM 744 O O . ARG A 1 94 ? 2.500 6.340 0.731 1.00 95.19 94 ARG A O 1
ATOM 751 N N . PHE A 1 95 ? 3.785 4.817 -0.292 1.00 96.44 95 PHE A N 1
ATOM 752 C CA . PHE A 1 95 ? 2.686 4.197 -1.038 1.00 96.44 95 PHE A CA 1
ATOM 753 C C . PHE A 1 95 ? 1.598 3.678 -0.098 1.00 96.44 95 PHE A C 1
ATOM 755 O O . PHE A 1 95 ? 0.453 4.108 -0.216 1.00 96.44 95 PHE A O 1
ATOM 762 N N . VAL A 1 96 ? 1.966 2.843 0.875 1.00 96.94 96 VAL A N 1
ATOM 763 C CA . VAL A 1 96 ? 1.021 2.262 1.837 1.00 96.94 96 VAL A CA 1
ATOM 764 C C . VAL A 1 96 ? 0.295 3.347 2.633 1.00 96.94 96 VAL A C 1
ATOM 766 O O . VAL A 1 96 ? -0.908 3.238 2.844 1.00 96.94 96 VAL A O 1
ATOM 769 N N . HIS A 1 97 ? 0.988 4.423 3.019 1.00 95.62 97 HIS A N 1
ATOM 770 C CA . HIS A 1 97 ? 0.368 5.565 3.696 1.00 95.62 97 HIS A CA 1
ATOM 771 C C . HIS A 1 97 ? -0.694 6.280 2.844 1.00 95.62 97 HIS A C 1
ATOM 773 O O . HIS A 1 97 ? -1.671 6.790 3.386 1.00 95.62 97 HIS A O 1
ATOM 779 N N . MET A 1 98 ? -0.498 6.347 1.525 1.00 96.00 98 MET A N 1
ATOM 780 C CA . MET A 1 98 ? -1.401 7.055 0.614 1.00 96.00 98 MET A CA 1
ATOM 781 C C . MET A 1 98 ? -2.615 6.219 0.194 1.00 96.00 98 MET A C 1
ATOM 783 O O . MET A 1 98 ? -3.535 6.778 -0.404 1.00 96.00 98 MET A O 1
ATOM 787 N N . VAL A 1 99 ? -2.639 4.911 0.465 1.00 96.62 99 VAL A N 1
ATOM 788 C CA . VAL A 1 99 ? -3.784 4.053 0.135 1.00 96.62 99 VAL A CA 1
ATOM 789 C C . VAL A 1 99 ? -4.981 4.398 1.018 1.00 96.62 99 VAL A C 1
ATOM 791 O O . VAL A 1 99 ? -4.883 4.469 2.240 1.00 96.62 99 VAL A O 1
ATOM 794 N N . ASP A 1 100 ? -6.137 4.592 0.386 1.00 94.56 100 ASP A N 1
ATOM 795 C CA . ASP A 1 100 ? -7.382 4.925 1.069 1.00 94.56 100 ASP A CA 1
ATOM 796 C C . ASP A 1 100 ? -8.554 4.151 0.457 1.00 94.56 100 ASP A C 1
ATOM 798 O O . ASP A 1 100 ? -9.079 4.491 -0.602 1.00 94.56 100 ASP A O 1
ATOM 802 N N . TYR A 1 101 ? -8.996 3.105 1.153 1.00 94.62 101 TYR A N 1
ATOM 803 C CA . TYR A 1 101 ? -10.172 2.318 0.772 1.00 94.62 101 TYR A CA 1
ATOM 804 C C . TYR A 1 101 ? -11.514 2.984 1.138 1.00 94.62 101 TYR A C 1
ATOM 806 O O . TYR A 1 101 ? -12.577 2.394 0.928 1.00 94.62 101 TYR A O 1
ATOM 814 N N . GLY A 1 102 ? -11.504 4.206 1.677 1.00 89.88 102 GLY A N 1
ATOM 815 C CA . GLY A 1 102 ? -12.710 4.937 2.043 1.00 89.88 102 GLY A CA 1
ATOM 816 C C . GLY A 1 102 ? -13.516 4.213 3.121 1.00 89.88 102 GLY A C 1
ATOM 817 O O . GLY A 1 102 ? -13.039 3.998 4.231 1.00 89.88 102 GLY A O 1
ATOM 818 N N . THR A 1 103 ? -14.762 3.852 2.808 1.00 89.44 103 THR A N 1
ATOM 819 C CA . THR A 1 103 ? -15.676 3.187 3.752 1.00 89.44 103 THR A CA 1
ATOM 820 C C . THR A 1 103 ? -15.397 1.696 3.938 1.00 89.44 103 THR A C 1
ATOM 822 O O . THR A 1 103 ? -15.891 1.108 4.899 1.00 89.44 103 THR A O 1
ATOM 825 N N . GLU A 1 104 ? -14.600 1.083 3.060 1.00 93.56 104 GLU A N 1
ATOM 826 C CA . GLU A 1 104 ? -14.298 -0.353 3.073 1.00 93.56 104 GLU A CA 1
ATOM 827 C C . GLU A 1 104 ? -13.185 -0.676 4.091 1.00 93.56 104 GLU A C 1
ATOM 829 O O . GLU A 1 104 ? -12.098 -1.137 3.739 1.00 93.56 104 GLU A O 1
ATOM 834 N N . MET A 1 105 ? -13.440 -0.403 5.376 1.00 93.56 105 MET A N 1
ATOM 835 C CA . MET A 1 105 ? -12.444 -0.507 6.455 1.00 93.56 105 MET A CA 1
ATOM 836 C C . MET A 1 105 ? -11.848 -1.919 6.598 1.00 93.56 105 MET A C 1
ATOM 838 O O . MET A 1 105 ? -10.647 -2.050 6.827 1.00 93.56 105 MET A O 1
ATOM 842 N N . GLU A 1 106 ? -12.649 -2.976 6.413 1.00 95.19 106 GLU A N 1
ATOM 843 C CA . GLU A 1 106 ? -12.160 -4.366 6.438 1.00 95.19 106 GLU A CA 1
ATOM 844 C C . GLU A 1 106 ? -11.157 -4.645 5.320 1.00 95.19 106 GLU A C 1
ATOM 846 O O . GLU A 1 106 ? -10.122 -5.272 5.548 1.00 95.19 106 GLU A O 1
ATOM 851 N N . ARG A 1 107 ? -11.427 -4.117 4.123 1.00 96.25 107 ARG A N 1
ATOM 852 C CA . ARG A 1 107 ? -10.526 -4.237 2.979 1.00 96.25 107 ARG A CA 1
ATOM 853 C C . ARG A 1 107 ? -9.232 -3.462 3.206 1.00 96.25 107 ARG A C 1
ATOM 855 O O . ARG A 1 107 ? -8.164 -3.958 2.856 1.00 96.25 107 ARG A O 1
ATOM 862 N N . HIS A 1 108 ? -9.317 -2.292 3.843 1.00 97.38 108 HIS A N 1
ATOM 863 C CA . HIS A 1 108 ? -8.131 -1.547 4.261 1.00 97.38 108 HIS A CA 1
ATOM 864 C C . HIS A 1 108 ? -7.297 -2.365 5.253 1.00 97.38 108 HIS A C 1
ATOM 866 O O . HIS A 1 108 ? -6.104 -2.553 5.037 1.00 97.38 108 HIS A O 1
ATOM 872 N N . LEU A 1 109 ? -7.911 -2.912 6.305 1.00 97.69 109 LEU A N 1
ATOM 873 C CA . LEU A 1 109 ? -7.184 -3.708 7.293 1.00 97.69 109 LEU A CA 1
ATOM 874 C C . LEU A 1 109 ? -6.533 -4.951 6.664 1.00 97.69 109 LEU A C 1
ATOM 876 O O . LEU A 1 109 ? -5.379 -5.241 6.973 1.00 97.69 109 LEU A O 1
ATOM 880 N N . ALA A 1 110 ? -7.223 -5.644 5.752 1.00 97.94 110 ALA A N 1
ATOM 881 C CA . ALA A 1 110 ? -6.654 -6.770 5.008 1.00 97.94 110 ALA A CA 1
ATOM 882 C C . ALA A 1 110 ? -5.407 -6.356 4.207 1.00 97.94 110 ALA A C 1
ATOM 884 O O . ALA A 1 110 ? -4.365 -6.997 4.316 1.00 97.94 110 ALA A O 1
ATOM 885 N N . PHE A 1 111 ? -5.465 -5.220 3.508 1.00 98.19 111 PHE A N 1
ATOM 886 C CA . PHE A 1 111 ? -4.306 -4.660 2.812 1.00 98.19 111 PHE A CA 1
ATOM 887 C C . PHE A 1 111 ? -3.123 -4.368 3.757 1.00 98.19 111 PHE A C 1
ATOM 889 O O . PHE A 1 111 ? -1.978 -4.673 3.419 1.00 98.19 111 PHE A O 1
ATOM 896 N N . LEU A 1 112 ? -3.371 -3.834 4.962 1.00 98.06 112 LEU A N 1
ATOM 897 C CA . LEU A 1 112 ? -2.311 -3.615 5.961 1.00 98.06 112 LEU A CA 1
ATOM 898 C C . LEU A 1 112 ? -1.695 -4.935 6.452 1.00 98.06 112 LEU A C 1
ATOM 900 O O . LEU A 1 112 ? -0.483 -5.000 6.676 1.00 98.06 112 LEU A O 1
ATOM 904 N N . VAL A 1 113 ? -2.507 -5.986 6.607 1.00 97.75 113 VAL A N 1
ATOM 905 C CA . VAL A 1 113 ? -2.046 -7.339 6.960 1.00 97.75 113 VAL A CA 1
ATOM 906 C C . VAL A 1 113 ? -1.129 -7.903 5.880 1.00 97.75 113 VAL A C 1
ATOM 908 O O . VAL A 1 113 ? -0.030 -8.360 6.208 1.00 97.75 113 VAL A O 1
ATOM 911 N N . ASP A 1 114 ? -1.525 -7.797 4.615 1.00 97.56 114 ASP A N 1
ATOM 912 C CA . ASP A 1 114 ? -0.728 -8.271 3.481 1.00 97.56 114 ASP A CA 1
ATOM 913 C C . ASP A 1 114 ? 0.592 -7.497 3.365 1.00 97.56 114 ASP A C 1
ATOM 915 O O . ASP A 1 114 ? 1.665 -8.086 3.194 1.00 97.56 114 ASP A O 1
ATOM 919 N N . CYS A 1 115 ? 0.547 -6.176 3.562 1.00 97.06 115 CYS A N 1
ATOM 920 C CA . CYS A 1 115 ? 1.737 -5.329 3.590 1.00 97.06 115 CYS A CA 1
ATOM 921 C C . CYS A 1 115 ? 2.683 -5.696 4.739 1.00 97.06 115 CYS A C 1
ATOM 923 O O . CYS A 1 115 ? 3.894 -5.758 4.535 1.00 97.06 115 CYS A O 1
ATOM 925 N N . ARG A 1 116 ? 2.167 -5.988 5.940 1.00 95.31 116 ARG A N 1
ATOM 926 C CA . ARG A 1 116 ? 2.995 -6.453 7.064 1.00 95.31 116 ARG A CA 1
ATOM 927 C C . ARG A 1 116 ? 3.686 -7.778 6.750 1.00 95.31 116 ARG A C 1
ATOM 929 O O . ARG A 1 116 ? 4.856 -7.937 7.090 1.00 95.31 116 ARG A O 1
ATOM 936 N N . ALA A 1 117 ? 2.951 -8.723 6.165 1.00 94.50 117 ALA A N 1
ATOM 937 C CA . ALA A 1 117 ? 3.469 -10.045 5.830 1.00 94.50 117 ALA A CA 1
ATOM 938 C C . ALA A 1 117 ? 4.565 -9.962 4.761 1.00 94.50 117 ALA A C 1
ATOM 940 O O . ALA A 1 117 ? 5.602 -10.605 4.899 1.00 94.50 117 ALA A O 1
ATOM 941 N N . THR A 1 118 ? 4.352 -9.126 3.745 1.00 93.88 118 THR A N 1
ATOM 942 C CA . THR A 1 118 ? 5.263 -8.986 2.604 1.00 93.88 118 THR A CA 1
ATOM 943 C C . THR A 1 118 ? 6.492 -8.156 2.962 1.00 93.88 118 THR A C 1
ATOM 945 O O . THR A 1 118 ? 7.615 -8.572 2.722 1.00 93.88 118 THR A O 1
ATOM 948 N N . PHE A 1 119 ? 6.299 -7.000 3.599 1.00 92.19 119 PHE A N 1
ATOM 949 C CA . PHE A 1 119 ? 7.330 -5.972 3.767 1.00 92.19 119 PHE A CA 1
ATOM 950 C C . PHE A 1 119 ? 7.829 -5.845 5.216 1.00 92.19 119 PHE A C 1
ATOM 952 O O . PHE A 1 119 ? 8.348 -4.804 5.631 1.00 92.19 119 PHE A O 1
ATOM 959 N N . GLY A 1 120 ? 7.680 -6.903 6.018 1.00 86.81 120 GLY A N 1
ATOM 960 C CA . GLY A 1 120 ? 7.960 -6.911 7.458 1.00 86.81 120 GLY A CA 1
ATOM 961 C C . GLY A 1 120 ? 9.406 -6.582 7.862 1.00 86.81 120 GLY A C 1
ATOM 962 O O . GLY A 1 120 ? 9.686 -6.425 9.051 1.00 86.81 120 GLY A O 1
ATOM 963 N N . ARG A 1 121 ? 10.339 -6.441 6.914 1.00 86.50 121 ARG A N 1
ATOM 964 C CA . ARG A 1 121 ? 11.706 -5.964 7.179 1.00 86.50 121 ARG A CA 1
ATOM 965 C C . ARG A 1 121 ? 11.801 -4.440 7.353 1.00 86.50 121 ARG A C 1
ATOM 967 O O . ARG A 1 121 ? 12.717 -3.963 8.018 1.00 86.50 121 ARG A O 1
ATOM 974 N N . PHE A 1 122 ? 10.862 -3.669 6.800 1.00 88.44 122 PHE A N 1
ATOM 975 C CA . PHE A 1 122 ? 10.920 -2.206 6.808 1.00 88.44 122 PHE A CA 1
ATOM 976 C C . PHE A 1 122 ? 10.362 -1.633 8.112 1.00 88.44 122 PHE A C 1
ATOM 978 O O . PHE A 1 122 ? 9.155 -1.638 8.350 1.00 88.44 122 PHE A O 1
ATOM 985 N N . ASN A 1 123 ? 11.242 -1.110 8.970 1.00 85.00 123 ASN A N 1
ATOM 986 C CA . ASN A 1 123 ? 10.820 -0.511 10.239 1.00 85.00 123 ASN A CA 1
ATOM 987 C C . ASN A 1 123 ? 9.933 0.724 10.041 1.00 85.00 123 ASN A C 1
ATOM 989 O O . ASN A 1 123 ? 8.914 0.824 10.713 1.00 85.00 123 ASN A O 1
ATOM 993 N N . GLU A 1 124 ? 10.267 1.604 9.091 1.00 86.31 124 GLU A N 1
ATOM 994 C CA . GLU A 1 124 ? 9.446 2.781 8.755 1.00 86.31 124 GLU A CA 1
ATOM 995 C C . GLU A 1 124 ? 8.019 2.380 8.358 1.00 86.31 124 GLU A C 1
ATOM 997 O O . GLU A 1 124 ? 7.047 2.954 8.852 1.00 86.31 124 GLU A O 1
ATOM 1002 N N . LEU A 1 125 ? 7.885 1.326 7.548 1.00 91.50 125 LEU A N 1
ATOM 1003 C CA . LEU A 1 125 ? 6.585 0.824 7.129 1.00 91.50 125 LEU A CA 1
ATOM 1004 C C . LEU A 1 125 ? 5.766 0.316 8.315 1.00 91.50 125 LEU A C 1
ATOM 1006 O O . LEU A 1 125 ? 4.581 0.615 8.395 1.00 91.50 125 LEU A O 1
ATOM 1010 N N . LYS A 1 126 ? 6.368 -0.427 9.251 1.00 90.38 126 LYS A N 1
ATOM 1011 C CA . LYS A 1 126 ? 5.647 -0.931 10.434 1.00 90.38 126 LYS A CA 1
ATOM 1012 C C . LYS A 1 126 ? 4.992 0.194 11.229 1.00 90.38 126 LYS A C 1
ATOM 1014 O O . LYS A 1 126 ? 3.871 0.018 11.695 1.00 90.38 126 LYS A O 1
ATOM 1019 N N . GLU A 1 127 ? 5.655 1.342 11.363 1.00 90.44 127 GLU A N 1
ATOM 1020 C CA . GLU A 1 127 ? 5.059 2.505 12.027 1.00 90.44 127 GLU A CA 1
ATOM 1021 C C . GLU A 1 127 ? 3.847 3.032 11.252 1.00 90.44 127 GLU A C 1
ATOM 1023 O O . GLU A 1 127 ? 2.802 3.298 11.842 1.00 90.44 127 GLU A O 1
ATOM 1028 N N . THR A 1 128 ? 3.966 3.143 9.925 1.00 93.19 128 THR A N 1
ATOM 1029 C CA . THR A 1 128 ? 2.858 3.528 9.040 1.00 93.19 128 THR A CA 1
ATOM 1030 C C . THR A 1 128 ? 1.677 2.565 9.165 1.00 93.19 128 THR A C 1
ATOM 1032 O O . THR A 1 128 ? 0.534 3.011 9.262 1.00 93.19 128 THR A O 1
ATOM 1035 N N . LEU A 1 129 ? 1.939 1.257 9.220 1.00 95.38 129 LEU A N 1
ATOM 1036 C CA . LEU A 1 129 ? 0.911 0.228 9.382 1.00 95.38 129 LEU A CA 1
ATOM 1037 C C . LEU A 1 129 ? 0.175 0.366 10.719 1.00 95.38 129 LEU A C 1
ATOM 1039 O O . LEU A 1 129 ? -1.054 0.324 10.739 1.00 95.38 129 LEU A O 1
ATOM 1043 N N . VAL A 1 130 ? 0.909 0.567 11.821 1.00 92.88 130 VAL A N 1
ATOM 1044 C CA . VAL A 1 130 ? 0.319 0.766 13.156 1.00 92.88 130 VAL A CA 1
ATOM 1045 C C . VAL A 1 130 ? -0.561 2.016 13.169 1.00 92.88 130 VAL A C 1
ATOM 1047 O O . VAL A 1 130 ? -1.732 1.918 13.521 1.00 92.88 130 VAL A O 1
ATOM 1050 N N . ARG A 1 131 ? -0.055 3.167 12.704 1.00 91.62 131 ARG A N 1
ATOM 1051 C CA . ARG A 1 131 ? -0.832 4.422 12.677 1.00 91.62 131 ARG A CA 1
ATOM 1052 C C . ARG A 1 131 ? -2.068 4.338 11.772 1.00 91.62 131 ARG A C 1
ATOM 1054 O O . ARG A 1 131 ? -3.117 4.887 12.114 1.00 91.62 131 ARG A O 1
ATOM 1061 N N . SER A 1 132 ? -1.971 3.643 10.636 1.00 94.62 132 SER A N 1
ATOM 1062 C CA . SER A 1 132 ? -3.122 3.422 9.750 1.00 94.62 132 SER A CA 1
ATOM 1063 C C . SER A 1 132 ? -4.182 2.537 10.420 1.00 94.62 132 SER A C 1
ATOM 1065 O O . SER A 1 132 ? -5.356 2.902 10.464 1.00 94.62 132 SER A O 1
ATOM 1067 N N . SER A 1 133 ? -3.770 1.432 11.052 1.00 95.31 133 SER A N 1
ATOM 1068 C CA . SER A 1 133 ? -4.673 0.548 11.807 1.00 95.31 133 SER A CA 1
ATOM 1069 C C . SER A 1 133 ? -5.371 1.268 12.965 1.00 95.31 133 SER A C 1
ATOM 1071 O O . SER A 1 133 ? -6.580 1.147 13.145 1.00 95.31 133 SER A O 1
ATOM 1073 N N . ASN A 1 134 ? -4.624 2.077 13.705 1.00 90.62 134 ASN A N 1
ATOM 1074 C CA . ASN A 1 134 ? -5.108 2.941 14.779 1.00 90.62 134 ASN A CA 1
ATOM 1075 C C . ASN A 1 134 ? -6.176 3.937 14.283 1.00 90.62 134 ASN A C 1
ATOM 1077 O O . ASN A 1 134 ? -7.287 4.028 14.815 1.00 90.62 134 ASN A O 1
ATOM 1081 N N . THR A 1 135 ? -5.920 4.573 13.137 1.00 91.38 135 THR A N 1
ATOM 1082 C CA . THR A 1 135 ? -6.905 5.436 12.469 1.00 91.38 135 THR A CA 1
ATOM 1083 C C . THR A 1 135 ? -8.187 4.673 12.104 1.00 91.38 135 THR A C 1
ATOM 1085 O O . THR A 1 135 ? -9.284 5.173 12.374 1.00 91.38 135 THR A O 1
ATOM 1088 N N . LEU A 1 136 ? -8.077 3.458 11.548 1.00 92.62 136 LEU A N 1
ATOM 1089 C CA . LEU A 1 136 ? -9.229 2.592 11.248 1.00 92.62 136 LEU A CA 1
ATOM 1090 C C . LEU A 1 136 ? -10.005 2.216 12.520 1.00 92.62 136 LEU A C 1
ATOM 1092 O O . LEU A 1 136 ? -11.239 2.242 12.526 1.00 92.62 136 LEU A O 1
ATOM 1096 N N . ALA A 1 137 ? -9.299 1.935 13.618 1.00 90.00 137 ALA A N 1
ATOM 1097 C CA . ALA A 1 137 ? -9.900 1.630 14.910 1.00 90.00 137 ALA A CA 1
ATOM 1098 C C . ALA A 1 137 ? -10.777 2.800 15.387 1.00 90.00 137 ALA A C 1
ATOM 1100 O O . ALA A 1 137 ? -11.970 2.623 15.647 1.00 90.00 137 ALA A O 1
ATOM 1101 N N . ILE A 1 138 ? -10.236 4.022 15.413 1.00 87.31 138 ILE A N 1
ATOM 1102 C CA . ILE A 1 138 ? -10.991 5.225 15.793 1.00 87.31 138 ILE A CA 1
ATOM 1103 C C . ILE A 1 138 ? -12.190 5.448 14.860 1.00 87.31 138 ILE A C 1
ATOM 1105 O O . ILE A 1 138 ? -13.284 5.785 15.324 1.00 87.31 138 ILE A O 1
ATOM 1109 N N . GLN A 1 139 ? -12.003 5.296 13.546 1.00 88.06 139 GLN A N 1
ATOM 1110 C CA . GLN A 1 139 ? -13.074 5.480 12.562 1.00 88.06 139 GLN A CA 1
ATOM 1111 C C . GLN A 1 139 ? -14.240 4.516 12.814 1.00 88.06 139 GLN A C 1
ATOM 1113 O O . GLN A 1 139 ? -15.392 4.956 12.837 1.00 88.06 139 GLN A O 1
ATOM 1118 N N . SER A 1 140 ? -13.954 3.251 13.133 1.00 87.19 140 SER A N 1
ATOM 1119 C CA . SER A 1 140 ? -14.976 2.237 13.430 1.00 87.19 140 SER A CA 1
ATOM 1120 C C . SER A 1 140 ? -15.862 2.568 14.640 1.00 87.19 140 SER A C 1
ATOM 1122 O O . SER A 1 140 ? -17.028 2.171 14.703 1.00 87.19 140 SER A O 1
ATOM 1124 N N . LEU A 1 141 ? -15.337 3.347 15.593 1.00 84.81 141 LEU A N 1
ATOM 1125 C CA . LEU A 1 141 ? -16.062 3.809 16.781 1.00 84.81 141 LEU A CA 1
ATOM 1126 C C . L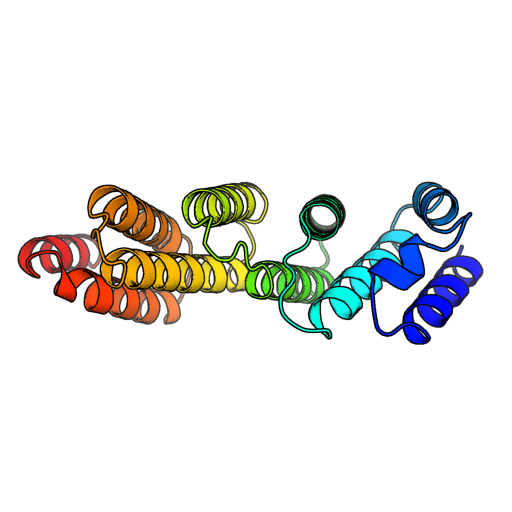EU A 1 141 ? -16.869 5.090 16.542 1.00 84.81 141 LEU A C 1
ATOM 1128 O O . LEU A 1 141 ? -17.795 5.381 17.305 1.00 84.81 141 LEU A O 1
ATOM 1132 N N . LYS A 1 142 ? -16.512 5.862 15.509 1.00 83.94 142 LYS A N 1
ATOM 1133 C CA . LYS A 1 142 ? -17.227 7.075 15.081 1.00 83.94 142 LYS A CA 1
ATOM 1134 C C . LYS A 1 142 ? -18.427 6.759 14.182 1.00 83.94 142 LYS A C 1
ATOM 1136 O O . LYS A 1 142 ? -19.300 7.611 14.026 1.00 83.94 142 LYS A O 1
ATOM 1141 N N . CYS A 1 143 ? -18.497 5.558 13.607 1.00 77.81 143 CYS A N 1
ATOM 1142 C CA . CYS A 1 143 ? -19.653 5.099 12.843 1.00 77.81 143 CYS A CA 1
ATOM 1143 C C . CYS A 1 143 ? -20.921 5.019 13.715 1.00 77.81 143 CYS A C 1
ATOM 1145 O O . CYS A 1 143 ? -20.865 4.692 14.900 1.00 77.81 143 CYS A O 1
ATOM 1147 N N . ALA A 1 144 ? -22.091 5.267 13.109 1.00 71.31 144 ALA A N 1
ATOM 1148 C CA . ALA A 1 144 ? -23.385 5.252 13.807 1.00 71.31 144 ALA A CA 1
ATOM 1149 C C . ALA A 1 144 ? -23.658 3.921 14.531 1.00 71.31 144 ALA A C 1
ATOM 1151 O O . ALA A 1 144 ? -24.233 3.896 15.619 1.00 71.31 144 ALA A O 1
ATOM 1152 N N . LYS A 1 145 ? -23.201 2.815 13.937 1.00 79.81 145 LYS A N 1
ATOM 1153 C CA . LYS A 1 145 ? -23.120 1.507 14.576 1.00 79.81 145 LYS A CA 1
ATOM 1154 C C . LYS A 1 145 ? -21.653 1.230 14.888 1.00 79.81 145 LYS A C 1
ATOM 1156 O O . LYS A 1 145 ? -20.889 0.919 13.982 1.00 79.81 145 LYS A O 1
ATOM 1161 N N . LYS A 1 146 ? -21.279 1.355 16.162 1.00 82.25 146 LYS A N 1
ATOM 1162 C CA . LYS A 1 146 ? -19.928 1.027 16.628 1.00 82.25 146 LYS A CA 1
ATOM 1163 C C . LYS A 1 146 ? -19.624 -0.438 16.338 1.00 82.25 146 LYS A C 1
ATOM 1165 O O . LYS A 1 146 ? -20.375 -1.309 16.784 1.00 82.25 146 LYS A O 1
ATOM 1170 N N . ASP A 1 147 ? -18.518 -0.699 15.655 1.00 85.75 147 ASP A N 1
ATOM 1171 C CA . ASP A 1 147 ? -18.036 -2.058 15.428 1.00 85.75 147 ASP A CA 1
ATOM 1172 C C . ASP A 1 147 ? -16.887 -2.393 16.382 1.00 85.75 147 ASP A C 1
ATOM 1174 O O . ASP A 1 147 ? -15.706 -2.234 16.080 1.00 85.75 147 ASP A O 1
ATOM 1178 N N . LEU A 1 148 ? -17.250 -2.867 17.575 1.00 86.50 148 LEU A N 1
ATOM 1179 C CA . LEU A 1 148 ? -16.276 -3.270 18.591 1.00 86.50 148 LEU A CA 1
ATOM 1180 C C . LEU A 1 148 ? -15.446 -4.488 18.168 1.00 86.50 148 LEU A C 1
ATOM 1182 O O . LEU A 1 148 ? -14.363 -4.698 18.712 1.00 86.50 148 LEU A O 1
ATOM 1186 N N . SER A 1 149 ? -15.955 -5.316 17.252 1.00 89.69 149 SER A N 1
ATOM 1187 C CA . SER A 1 149 ? -15.226 -6.493 16.783 1.00 89.69 149 SER A CA 1
ATOM 1188 C C . SER A 1 149 ? -14.107 -6.085 15.834 1.00 89.69 149 SER A C 1
ATOM 1190 O O . SER A 1 149 ? -12.958 -6.464 16.050 1.00 89.69 149 SER A O 1
ATOM 1192 N N . PHE A 1 150 ? -14.415 -5.207 14.880 1.00 91.50 150 PHE A N 1
ATOM 1193 C CA . PHE A 1 150 ? -13.434 -4.629 13.977 1.00 91.50 150 PHE A CA 1
ATOM 1194 C C . PHE A 1 150 ? -12.403 -3.778 14.727 1.00 91.50 150 PHE A C 1
ATOM 1196 O O . PHE A 1 150 ? -11.203 -3.943 14.519 1.00 91.50 150 PHE A O 1
ATOM 1203 N N . PHE A 1 151 ? -12.849 -2.961 15.686 1.00 90.31 151 PHE A N 1
ATOM 1204 C CA . PHE A 1 151 ? -11.962 -2.215 16.578 1.00 90.31 151 PHE A CA 1
ATOM 1205 C C . PHE A 1 151 ? -10.904 -3.118 17.238 1.00 90.31 151 PHE A C 1
ATOM 1207 O O . PHE A 1 151 ? -9.708 -2.830 17.190 1.00 90.31 151 PHE A O 1
ATOM 1214 N N . LYS A 1 152 ? -11.330 -4.253 17.813 1.00 87.50 152 LYS A N 1
ATOM 1215 C CA . LYS A 1 152 ? -10.417 -5.229 18.429 1.00 87.50 152 LYS A CA 1
ATOM 1216 C C . LYS A 1 152 ? -9.455 -5.845 17.417 1.00 87.50 152 LYS A C 1
ATOM 1218 O O . LYS A 1 152 ? -8.307 -6.099 17.778 1.00 87.50 152 LYS A O 1
ATOM 1223 N N . SER A 1 153 ? -9.888 -6.072 16.178 1.00 93.19 153 SER A N 1
ATOM 1224 C CA . SER A 1 153 ? -9.016 -6.557 15.102 1.00 93.19 153 SER A CA 1
ATOM 1225 C C . SER A 1 153 ? -7.913 -5.549 14.768 1.00 93.19 153 SER A C 1
ATOM 1227 O O . SER A 1 153 ? -6.751 -5.943 14.685 1.00 93.19 153 SER A O 1
ATOM 1229 N N . CYS A 1 154 ? -8.238 -4.255 14.667 1.00 92.12 154 CYS A N 1
ATOM 1230 C CA . CYS A 1 154 ? -7.252 -3.186 14.464 1.00 92.12 154 CYS A CA 1
ATOM 1231 C C . CYS A 1 154 ? -6.249 -3.091 15.624 1.00 92.12 154 CYS A C 1
ATOM 1233 O O . CYS A 1 154 ? -5.039 -3.057 15.398 1.00 92.12 154 CYS A O 1
ATOM 1235 N N . VAL A 1 155 ? -6.732 -3.115 16.872 1.00 88.62 155 VAL A N 1
ATOM 1236 C CA . VAL A 1 155 ? -5.858 -3.091 18.059 1.00 88.62 155 VAL A CA 1
ATOM 1237 C C . VAL A 1 155 ? -4.963 -4.328 18.102 1.00 88.62 155 VAL A C 1
ATOM 1239 O O . VAL A 1 155 ? -3.758 -4.205 18.295 1.00 88.62 155 VAL A O 1
ATOM 1242 N N . THR A 1 156 ? -5.520 -5.518 17.857 1.00 90.75 156 THR A N 1
ATOM 1243 C CA . THR A 1 156 ? -4.748 -6.769 17.821 1.00 90.75 156 THR A CA 1
ATOM 1244 C C . THR A 1 156 ? -3.659 -6.698 16.758 1.00 90.75 156 THR A C 1
ATOM 1246 O O . THR A 1 156 ? -2.521 -7.066 17.036 1.00 90.75 156 THR A O 1
ATOM 1249 N N . PHE A 1 157 ? -3.977 -6.187 15.563 1.00 93.44 157 PHE A N 1
ATOM 1250 C CA . PHE A 1 157 ? -3.000 -5.969 14.501 1.00 93.44 157 PHE A CA 1
ATOM 1251 C C . PHE A 1 157 ? -1.859 -5.041 14.948 1.00 93.44 157 PHE A C 1
ATOM 1253 O O . PHE A 1 157 ? -0.688 -5.391 14.770 1.00 93.44 157 PHE A O 1
ATOM 1260 N N . SER A 1 158 ? -2.169 -3.905 15.578 1.00 90.25 158 SER A N 1
ATOM 1261 C CA . SER A 1 158 ? -1.159 -2.990 16.123 1.00 90.25 158 SER A CA 1
ATOM 1262 C C . SER A 1 158 ? -0.312 -3.678 17.207 1.00 90.25 158 SER A C 1
ATOM 1264 O O . SER A 1 158 ? 0.917 -3.690 17.109 1.00 90.25 158 SER A O 1
ATOM 1266 N N . GLU A 1 159 ? -0.932 -4.369 18.173 1.00 85.75 159 GLU A N 1
ATOM 1267 C CA . GLU A 1 159 ? -0.252 -5.078 19.273 1.00 85.75 159 GLU A CA 1
ATOM 1268 C C . GLU A 1 159 ? 0.744 -6.145 18.797 1.00 85.75 159 GLU A C 1
ATOM 1270 O O . GLU A 1 159 ? 1.796 -6.328 19.416 1.00 85.75 159 GLU A O 1
ATOM 1275 N N . VAL A 1 160 ? 0.434 -6.866 17.714 1.00 89.69 160 VAL A N 1
ATOM 1276 C CA . VAL A 1 160 ? 1.345 -7.880 17.153 1.00 89.69 160 VAL A CA 1
ATOM 1277 C C . VAL A 1 160 ? 2.414 -7.275 16.239 1.00 89.69 160 VAL A C 1
ATOM 1279 O O . VAL A 1 160 ? 3.415 -7.933 15.944 1.00 89.69 160 VAL A O 1
ATOM 1282 N N . THR A 1 161 ? 2.229 -6.037 15.779 1.00 88.94 161 THR A N 1
ATOM 1283 C CA . THR A 1 161 ? 3.163 -5.350 14.874 1.00 88.94 161 THR A CA 1
ATOM 1284 C C . THR A 1 161 ? 4.232 -4.581 15.646 1.00 88.94 161 THR A C 1
ATOM 1286 O O . THR A 1 161 ? 5.417 -4.716 15.333 1.00 88.94 161 THR A O 1
ATOM 1289 N N . ILE A 1 162 ? 3.856 -3.851 16.701 1.00 85.38 162 ILE A N 1
ATOM 1290 C CA . ILE A 1 162 ? 4.763 -2.983 17.472 1.00 85.38 162 ILE A CA 1
ATOM 1291 C C . ILE A 1 162 ? 5.996 -3.715 18.054 1.00 85.38 162 ILE A C 1
ATOM 1293 O O . ILE A 1 162 ? 7.096 -3.166 17.961 1.00 85.38 162 ILE A O 1
ATOM 1297 N N . PRO A 1 163 ? 5.913 -4.961 18.580 1.00 83.25 163 PRO A N 1
ATOM 1298 C CA . PRO A 1 163 ? 7.087 -5.681 19.088 1.00 83.25 163 PRO A CA 1
ATOM 1299 C C . PRO A 1 163 ? 8.208 -5.862 18.058 1.00 83.25 163 PRO A C 1
ATOM 1301 O O . PRO A 1 163 ? 9.366 -6.016 18.428 1.00 83.25 163 PRO A O 1
ATOM 1304 N N . SER A 1 164 ? 7.870 -5.836 16.766 1.00 79.75 164 SER A N 1
ATOM 1305 C CA . SER A 1 164 ? 8.838 -5.978 15.677 1.00 79.75 164 SER A CA 1
ATOM 1306 C C . SER A 1 164 ? 9.531 -4.665 15.283 1.00 79.75 164 SER A C 1
ATOM 1308 O O . SER A 1 164 ? 10.374 -4.679 14.385 1.00 79.75 164 SER A O 1
ATOM 1310 N N . ILE A 1 165 ? 9.185 -3.543 15.925 1.00 79.25 165 ILE A N 1
ATOM 1311 C CA . ILE A 1 165 ? 9.802 -2.223 15.746 1.00 79.25 165 ILE A CA 1
ATOM 1312 C C . ILE A 1 165 ? 10.885 -2.055 16.814 1.00 79.25 165 ILE A C 1
ATOM 1314 O O . ILE A 1 165 ? 10.612 -2.161 18.005 1.00 79.25 165 ILE A O 1
ATOM 1318 N N . SER A 1 166 ? 12.122 -1.798 16.398 1.00 73.50 166 SER A N 1
ATOM 1319 C CA . SER A 1 166 ? 13.250 -1.589 17.312 1.00 73.50 166 SER A CA 1
ATOM 1320 C C . SER A 1 166 ? 13.411 -0.115 17.699 1.00 73.50 166 SER A C 1
ATOM 1322 O O . SER A 1 166 ? 13.365 0.753 16.827 1.00 73.50 166 SER A O 1
ATOM 1324 N N . GLY A 1 167 ? 13.728 0.159 18.966 1.00 70.94 167 GLY A N 1
ATOM 1325 C CA . GLY A 1 167 ? 14.153 1.483 19.442 1.00 70.94 167 GLY A CA 1
ATOM 1326 C C . GLY A 1 167 ? 13.054 2.295 20.133 1.00 70.94 167 GLY A C 1
ATOM 1327 O O . GLY A 1 167 ? 11.975 1.792 20.421 1.00 70.94 167 GLY A O 1
ATOM 1328 N N . GLN A 1 168 ? 13.343 3.569 20.413 1.00 68.50 168 GLN A N 1
ATOM 1329 C CA . GLN A 1 168 ? 12.501 4.443 21.246 1.00 68.50 168 GLN A CA 1
ATOM 1330 C C . GLN A 1 168 ? 11.066 4.611 20.716 1.00 68.50 168 GLN A C 1
ATOM 1332 O O . GLN A 1 168 ? 10.124 4.639 21.501 1.00 68.50 168 GLN A O 1
ATOM 1337 N N . ARG A 1 169 ? 10.893 4.599 19.388 1.00 73.81 169 ARG A N 1
ATOM 1338 C CA . ARG A 1 169 ? 9.582 4.716 18.725 1.00 73.81 169 ARG A CA 1
ATOM 1339 C C . ARG A 1 169 ? 8.614 3.579 19.061 1.00 73.81 169 ARG A C 1
ATOM 1341 O O . ARG A 1 169 ? 7.410 3.736 18.893 1.00 73.81 169 ARG A O 1
ATOM 1348 N N . GLN A 1 170 ? 9.121 2.439 19.535 1.00 74.75 170 GLN A N 1
ATOM 1349 C CA . GLN A 1 170 ? 8.288 1.327 19.984 1.00 74.75 170 GLN A CA 1
ATOM 1350 C C . GLN A 1 170 ? 7.387 1.738 21.157 1.00 74.75 170 GLN A C 1
ATOM 1352 O O . GLN A 1 170 ? 6.201 1.415 21.153 1.00 74.75 170 GLN A O 1
ATOM 1357 N N . PHE A 1 171 ? 7.939 2.459 22.138 1.00 70.44 171 PHE A N 1
ATOM 1358 C CA . PHE A 1 171 ? 7.188 2.925 23.304 1.00 70.44 171 PHE A CA 1
ATOM 1359 C C . PHE A 1 171 ? 6.146 3.973 22.917 1.00 70.44 171 PHE A C 1
ATOM 1361 O O . PHE A 1 171 ? 5.002 3.863 23.348 1.00 70.44 171 PHE A O 1
ATOM 1368 N N . ASP A 1 172 ? 6.514 4.925 22.056 1.00 78.25 172 ASP A N 1
ATOM 1369 C CA . ASP A 1 172 ? 5.603 5.974 21.584 1.00 78.25 172 ASP A CA 1
ATOM 1370 C C . ASP A 1 172 ? 4.387 5.368 20.861 1.00 78.25 172 ASP A C 1
ATOM 1372 O O . ASP A 1 172 ? 3.247 5.686 21.186 1.00 78.25 172 ASP A O 1
ATOM 1376 N N . LEU A 1 173 ? 4.605 4.403 19.959 1.00 73.56 173 LEU A N 1
ATOM 1377 C CA . LEU A 1 173 ? 3.519 3.722 19.240 1.00 73.56 173 LEU A CA 1
ATOM 1378 C C . LEU A 1 173 ? 2.650 2.845 20.148 1.00 73.56 173 LEU A C 1
ATOM 1380 O O . LEU A 1 173 ? 1.443 2.721 19.916 1.00 73.56 173 LEU A O 1
ATOM 1384 N N . PHE A 1 174 ? 3.239 2.223 21.175 1.00 74.56 174 PHE A N 1
ATOM 1385 C CA . PHE A 1 174 ? 2.461 1.522 22.196 1.00 74.56 174 PHE A CA 1
ATOM 1386 C C . PHE A 1 174 ? 1.557 2.485 22.963 1.00 74.56 174 PHE A C 1
ATOM 1388 O O . PHE A 1 174 ? 0.398 2.146 23.183 1.00 74.56 174 PHE A O 1
ATOM 1395 N N . LEU A 1 175 ? 2.061 3.664 23.340 1.00 76.19 175 LEU A N 1
ATOM 1396 C CA . LEU A 1 175 ? 1.273 4.690 24.022 1.00 76.19 175 LEU A CA 1
ATOM 1397 C C . LEU A 1 175 ? 0.152 5.220 23.125 1.00 76.19 175 LEU A C 1
ATOM 1399 O O . LEU A 1 175 ? -0.992 5.194 23.561 1.00 76.19 175 LEU A O 1
ATOM 1403 N N . GLU A 1 176 ? 0.439 5.582 21.871 1.00 78.31 176 GLU A N 1
ATOM 1404 C CA . GLU A 1 176 ? -0.579 6.008 20.894 1.00 78.31 176 GLU A CA 1
ATOM 1405 C C . GLU A 1 176 ? -1.698 4.957 20.768 1.00 78.31 176 GLU A C 1
ATOM 1407 O O . GLU A 1 176 ? -2.881 5.258 20.917 1.00 78.31 176 GLU A O 1
ATOM 1412 N N . THR A 1 177 ? -1.329 3.684 20.586 1.00 75.56 177 THR A N 1
ATOM 1413 C CA . THR A 1 177 ? -2.296 2.577 20.473 1.00 75.56 177 THR A CA 1
ATOM 1414 C C . THR A 1 177 ? -3.080 2.358 21.774 1.00 75.56 177 THR A C 1
ATOM 1416 O O . THR A 1 177 ? -4.276 2.057 21.750 1.00 75.56 177 THR A O 1
ATOM 1419 N N . ALA A 1 178 ? -2.426 2.504 22.928 1.00 72.19 178 ALA A N 1
ATOM 1420 C CA . ALA A 1 178 ? -3.056 2.344 24.233 1.00 72.19 178 ALA A CA 1
ATOM 1421 C C . ALA A 1 178 ? -4.024 3.490 24.554 1.00 72.19 178 ALA A C 1
ATOM 1423 O O . ALA A 1 178 ? -5.098 3.223 25.089 1.00 72.19 178 ALA A O 1
ATOM 1424 N N . GLU A 1 179 ? -3.688 4.735 24.214 1.00 71.50 179 GLU A N 1
ATOM 1425 C CA . GLU A 1 179 ? -4.559 5.904 24.380 1.00 71.50 179 GLU A CA 1
ATOM 1426 C C . GLU A 1 179 ? -5.846 5.752 23.567 1.00 71.50 179 GLU A C 1
ATOM 1428 O O . GLU A 1 179 ? -6.945 5.944 24.091 1.00 71.50 179 GLU A O 1
ATOM 1433 N N . GLU A 1 180 ? -5.732 5.318 22.313 1.00 68.31 180 GLU A N 1
ATOM 1434 C CA . GLU A 1 180 ? -6.890 5.040 21.464 1.00 68.31 180 GLU A CA 1
ATOM 1435 C C . GLU A 1 180 ? -7.730 3.875 21.997 1.00 68.31 180 GLU A C 1
ATOM 1437 O O . GLU A 1 180 ? -8.964 3.914 21.963 1.00 68.31 180 GLU A O 1
ATOM 1442 N N . SER A 1 181 ? -7.074 2.855 22.555 1.00 60.50 181 SER A N 1
ATOM 1443 C CA . SER A 1 181 ? -7.747 1.711 23.166 1.00 60.50 181 SER A CA 1
ATOM 1444 C C . SER A 1 181 ? -8.374 2.000 24.526 1.00 60.50 181 SER A C 1
ATOM 1446 O O . SER A 1 181 ? -9.394 1.391 24.858 1.00 60.50 181 SER A O 1
ATOM 1448 N N . ALA A 1 182 ? -7.849 2.957 25.287 1.00 58.06 182 ALA A N 1
ATOM 1449 C CA . ALA A 1 182 ? -8.402 3.384 26.570 1.00 58.06 182 ALA A CA 1
ATOM 1450 C C . ALA A 1 182 ? -9.789 4.033 26.426 1.00 58.06 182 ALA A C 1
ATOM 1452 O O . ALA A 1 182 ? -10.573 4.046 27.374 1.00 58.06 182 ALA A O 1
ATOM 1453 N N . VAL A 1 183 ? -10.129 4.520 25.226 1.00 56.97 183 VAL A N 1
ATOM 1454 C CA . VAL A 1 183 ? -11.463 5.050 24.907 1.00 56.97 183 VAL A CA 1
ATOM 1455 C C . VAL A 1 183 ? -12.534 3.943 24.896 1.00 56.97 183 VAL A C 1
ATOM 1457 O O . VAL A 1 183 ? -13.722 4.248 25.018 1.00 56.97 183 VAL A O 1
ATOM 1460 N N . CYS A 1 184 ? -12.163 2.660 24.766 1.00 53.28 184 CYS A N 1
ATOM 1461 C CA . CYS A 1 184 ? -13.119 1.547 24.635 1.00 53.28 184 CYS A CA 1
ATOM 1462 C C . CYS A 1 184 ? -12.840 0.295 25.484 1.00 53.28 184 CYS A C 1
ATOM 1464 O O . CYS A 1 184 ? -13.752 -0.516 25.651 1.00 53.28 184 CYS A O 1
ATOM 1466 N N . ILE A 1 185 ? -11.640 0.122 26.039 1.00 50.75 185 ILE A N 1
ATOM 1467 C CA . ILE A 1 185 ? -11.266 -1.013 26.896 1.00 50.75 185 ILE A CA 1
ATOM 1468 C C . ILE A 1 185 ? -10.781 -0.458 28.245 1.00 50.75 185 ILE A C 1
ATOM 1470 O O . ILE A 1 185 ? -10.040 0.526 28.251 1.00 50.75 185 ILE A O 1
ATOM 1474 N N . PRO A 1 186 ? -11.167 -1.044 29.397 1.00 46.75 186 PRO A N 1
ATOM 1475 C CA . PRO A 1 186 ? -10.627 -0.631 30.686 1.00 46.75 186 PRO A CA 1
ATOM 1476 C C . PRO A 1 186 ? -9.092 -0.685 30.670 1.00 46.75 186 PRO A C 1
ATOM 1478 O O . PRO A 1 186 ? -8.510 -1.728 30.369 1.00 46.75 186 PRO A O 1
ATOM 1481 N N . LEU A 1 187 ? -8.451 0.432 31.035 1.00 46.62 187 LEU A N 1
ATOM 1482 C CA . LEU A 1 187 ? -6.992 0.638 31.119 1.00 46.62 187 LEU A CA 1
ATOM 1483 C C . LEU A 1 187 ? -6.220 -0.493 31.836 1.00 46.62 187 LEU A C 1
ATOM 1485 O O . LEU A 1 187 ? -5.016 -0.650 31.645 1.00 46.62 187 LEU A O 1
ATOM 1489 N N . THR A 1 188 ? -6.907 -1.311 32.632 1.00 44.31 188 THR A N 1
ATOM 1490 C CA . THR A 1 188 ? -6.354 -2.415 33.418 1.00 44.31 188 THR A CA 1
ATOM 1491 C C . THR A 1 188 ? -5.718 -3.542 32.596 1.00 44.31 188 THR A C 1
ATOM 1493 O O . THR A 1 188 ? -4.727 -4.097 33.054 1.00 44.31 188 THR A O 1
ATOM 1496 N N . GLU A 1 189 ? -6.203 -3.881 31.394 1.00 51.16 189 GLU A N 1
ATOM 1497 C CA . GLU A 1 189 ? -5.593 -4.970 30.593 1.00 51.16 189 GLU A CA 1
ATOM 1498 C C . GLU A 1 189 ? -4.341 -4.529 29.815 1.00 51.16 189 GLU A C 1
ATOM 1500 O O . GLU A 1 189 ? -3.423 -5.326 29.609 1.00 51.16 189 GLU A O 1
ATOM 1505 N N . LEU A 1 190 ? -4.269 -3.254 29.424 1.00 51.50 190 LEU A N 1
ATOM 1506 C CA . LEU A 1 190 ? -3.130 -2.693 28.689 1.00 51.50 190 LEU A CA 1
ATOM 1507 C C . LEU A 1 190 ? -1.922 -2.457 29.600 1.00 51.50 190 LEU A C 1
ATOM 1509 O O . LEU A 1 190 ? -0.802 -2.800 29.221 1.00 51.50 190 LEU A O 1
ATOM 1513 N N . MET A 1 191 ? -2.135 -1.956 30.823 1.00 46.41 191 MET A N 1
ATOM 1514 C CA . MET A 1 191 ? -1.036 -1.741 31.774 1.00 46.41 191 MET A CA 1
ATOM 1515 C C . MET A 1 191 ? -0.388 -3.057 32.233 1.00 46.41 191 MET A C 1
ATOM 1517 O O . MET A 1 191 ? 0.837 -3.133 32.303 1.00 46.41 191 MET A O 1
ATOM 1521 N N . LEU A 1 192 ? -1.175 -4.126 32.416 1.00 51.75 192 LEU A N 1
ATOM 1522 C CA . LEU A 1 192 ? -0.659 -5.459 32.762 1.00 51.75 192 LEU A CA 1
ATOM 1523 C C . LEU A 1 192 ? 0.263 -6.049 31.675 1.00 51.75 192 LEU A C 1
ATOM 1525 O O . LEU A 1 192 ? 1.235 -6.730 31.998 1.00 51.75 192 LEU A O 1
ATOM 1529 N N . LYS A 1 193 ? 0.002 -5.773 30.389 1.00 52.12 193 LYS A N 1
ATOM 1530 C CA . LYS A 1 193 ? 0.849 -6.236 29.271 1.00 52.12 193 LYS A CA 1
ATOM 1531 C C . LYS A 1 193 ? 2.131 -5.415 29.099 1.00 52.12 193 LYS A C 1
ATOM 1533 O O . LYS A 1 193 ? 3.135 -5.969 28.654 1.00 52.12 193 LYS A O 1
ATOM 1538 N N . VAL A 1 194 ? 2.107 -4.121 29.426 1.00 50.66 194 VAL A N 1
ATOM 1539 C CA . VAL A 1 194 ? 3.299 -3.254 29.374 1.00 50.66 194 VAL A CA 1
ATOM 1540 C C . VAL A 1 194 ? 4.254 -3.577 30.529 1.00 50.66 194 VAL A C 1
ATOM 1542 O O . VAL A 1 194 ? 5.458 -3.705 30.304 1.00 50.66 194 VAL A O 1
ATOM 1545 N N . GLU A 1 195 ? 3.737 -3.818 31.739 1.00 42.03 195 GLU A N 1
ATOM 1546 C CA . GLU A 1 195 ? 4.560 -4.243 32.882 1.00 42.03 195 GLU A CA 1
ATOM 1547 C C . GLU A 1 195 ? 5.227 -5.608 32.648 1.00 42.03 195 GLU A C 1
ATOM 1549 O O . GLU A 1 195 ? 6.409 -5.765 32.938 1.00 42.03 195 GLU A O 1
ATOM 1554 N N . GLN A 1 196 ? 4.526 -6.571 32.036 1.00 50.47 196 GLN A N 1
ATOM 1555 C CA . GLN A 1 196 ? 5.084 -7.903 31.753 1.00 50.47 196 GLN A CA 1
ATOM 1556 C C . GLN A 1 196 ? 6.148 -7.936 30.644 1.00 50.47 196 GLN A C 1
ATOM 1558 O O . GLN A 1 196 ? 6.872 -8.920 30.542 1.00 50.47 196 GLN A O 1
ATOM 1563 N N . LYS A 1 197 ? 6.242 -6.904 29.794 1.00 49.22 197 LYS A N 1
ATOM 1564 C CA . LYS A 1 197 ? 7.235 -6.830 28.703 1.00 49.22 197 LYS A CA 1
ATOM 1565 C C . LYS A 1 197 ? 8.455 -5.963 29.027 1.00 49.22 197 LYS A C 1
ATOM 1567 O O . LYS A 1 197 ? 9.386 -5.924 28.227 1.00 49.22 197 LYS A O 1
ATOM 1572 N N . THR A 1 198 ? 8.445 -5.273 30.168 1.00 43.78 198 THR A N 1
ATOM 1573 C CA . THR A 1 198 ? 9.562 -4.430 30.642 1.00 43.78 198 THR A CA 1
ATOM 1574 C C . THR A 1 198 ? 10.412 -5.147 31.710 1.00 43.78 198 THR A C 1
ATOM 1576 O O . THR A 1 198 ? 11.310 -4.549 32.301 1.00 43.78 198 THR A O 1
ATOM 1579 N N . GLN A 1 199 ? 10.135 -6.434 31.946 1.00 38.56 199 GLN A N 1
ATOM 1580 C CA . GLN A 1 199 ? 10.870 -7.353 32.821 1.00 38.56 199 GLN A CA 1
ATOM 1581 C C . GLN A 1 199 ? 11.535 -8.447 31.987 1.00 38.56 199 GLN A C 1
ATOM 1583 O O . GLN A 1 199 ? 12.682 -8.810 32.329 1.00 38.56 199 GLN A O 1
#